Protein AF-A0A0G0CQJ3-F1 (afdb_monomer_lite)

Structure (mmCIF, N/CA/C/O backbone):
data_AF-A0A0G0CQJ3-F1
#
_entry.id   AF-A0A0G0CQJ3-F1
#
loop_
_atom_site.group_PDB
_atom_site.id
_atom_site.type_symbol
_atom_site.label_atom_id
_atom_site.label_alt_id
_atom_site.label_comp_id
_atom_site.label_asym_id
_atom_site.label_entity_id
_atom_site.label_seq_id
_atom_site.pdbx_PDB_ins_code
_atom_site.Cartn_x
_atom_site.Cartn_y
_atom_site.Cartn_z
_atom_site.occupancy
_atom_site.B_iso_or_equiv
_atom_site.auth_seq_id
_atom_site.auth_comp_id
_atom_site.auth_asym_id
_atom_site.auth_atom_id
_atom_site.pdbx_PDB_model_num
ATOM 1 N N . MET A 1 1 ? -18.054 -11.691 -37.475 1.00 29.98 1 MET A N 1
ATOM 2 C CA . MET A 1 1 ? -18.069 -12.524 -36.242 1.00 29.98 1 MET A CA 1
ATOM 3 C C . MET A 1 1 ? -16.687 -12.844 -35.635 1.00 29.98 1 MET A C 1
ATOM 5 O O . MET A 1 1 ? -16.640 -13.564 -34.647 1.00 29.98 1 MET A O 1
ATOM 9 N N . LYS A 1 2 ? -15.567 -12.303 -36.152 1.00 27.36 2 LYS A N 1
ATOM 10 C CA . LYS A 1 2 ? -14.209 -12.535 -35.609 1.00 27.36 2 LYS A CA 1
ATOM 11 C C . LYS A 1 2 ? -13.765 -11.506 -34.547 1.00 27.36 2 LYS A C 1
ATOM 13 O O . LYS A 1 2 ? -12.943 -11.831 -33.705 1.00 27.36 2 LYS A O 1
ATOM 18 N N . PHE A 1 3 ? -14.376 -10.318 -34.523 1.00 28.08 3 PHE A N 1
ATOM 19 C CA . PHE A 1 3 ? -13.985 -9.192 -33.657 1.00 28.08 3 PHE A CA 1
ATOM 20 C C . PHE A 1 3 ? -14.273 -9.418 -32.161 1.00 28.08 3 PHE A C 1
ATOM 22 O O . PHE A 1 3 ? -13.433 -9.143 -31.313 1.00 28.08 3 PHE A O 1
ATOM 29 N N . LYS A 1 4 ? -15.408 -10.058 -31.836 1.00 25.80 4 LYS A N 1
ATOM 30 C CA . LYS A 1 4 ? -15.750 -10.464 -30.460 1.00 25.80 4 LYS A CA 1
ATOM 31 C C . LYS A 1 4 ? -14.758 -11.459 -29.847 1.00 25.80 4 LYS A C 1
ATOM 33 O O . LYS A 1 4 ? -14.780 -11.632 -28.642 1.00 25.80 4 LYS A O 1
ATOM 38 N N . ARG A 1 5 ? -13.917 -12.136 -30.641 1.00 23.78 5 ARG A N 1
ATOM 39 C CA . ARG A 1 5 ? -12.940 -13.103 -30.116 1.00 23.78 5 ARG A CA 1
ATOM 40 C C . ARG A 1 5 ? -11.650 -12.436 -29.641 1.00 23.78 5 ARG A C 1
ATOM 42 O O . ARG A 1 5 ? -11.069 -12.944 -28.697 1.00 23.78 5 ARG A O 1
ATOM 49 N N . ILE A 1 6 ? -11.221 -11.317 -30.230 1.00 29.05 6 ILE A N 1
ATOM 50 C CA . ILE A 1 6 ? -9.906 -10.711 -29.943 1.00 29.05 6 ILE A CA 1
ATOM 51 C C . ILE A 1 6 ? -9.920 -9.972 -28.599 1.00 29.05 6 ILE A C 1
ATOM 53 O O . ILE A 1 6 ? -9.099 -10.285 -27.747 1.00 29.05 6 ILE A O 1
ATOM 57 N N . LEU A 1 7 ? -10.907 -9.104 -28.349 1.00 31.31 7 LEU A N 1
ATOM 58 C CA . LEU A 1 7 ? -11.062 -8.392 -27.068 1.00 31.31 7 LEU A CA 1
ATOM 59 C C . LEU A 1 7 ? -11.297 -9.356 -25.890 1.00 31.31 7 LEU A C 1
ATOM 61 O O . LEU A 1 7 ? -10.673 -9.243 -24.838 1.00 31.31 7 LEU A O 1
ATOM 65 N N . LEU A 1 8 ? -12.132 -10.377 -26.117 1.00 27.53 8 LEU A N 1
ATOM 66 C CA . LEU A 1 8 ? -12.360 -11.465 -25.165 1.00 27.53 8 LEU A CA 1
ATOM 67 C C . LEU A 1 8 ? -11.062 -12.234 -24.873 1.00 27.53 8 LEU A C 1
ATOM 69 O O . LEU A 1 8 ? -10.896 -12.736 -23.774 1.00 27.53 8 LEU A O 1
ATOM 73 N N . THR A 1 9 ? -10.126 -12.293 -25.827 1.00 27.97 9 THR A N 1
ATOM 74 C CA . THR A 1 9 ? -8.818 -12.946 -25.669 1.00 27.97 9 THR A CA 1
ATOM 75 C C . THR A 1 9 ? -7.818 -12.071 -24.903 1.00 27.97 9 THR A C 1
ATOM 77 O O . THR A 1 9 ? -7.081 -12.626 -24.100 1.00 27.97 9 THR A O 1
ATOM 80 N N . ILE A 1 10 ? -7.826 -10.733 -25.046 1.00 38.41 10 ILE A N 1
ATOM 81 C CA . ILE A 1 10 ? -7.039 -9.810 -24.183 1.00 38.41 10 ILE A CA 1
ATOM 82 C C . ILE A 1 10 ? -7.411 -10.029 -22.724 1.00 38.41 10 ILE A C 1
ATOM 84 O O . ILE A 1 10 ? -6.557 -10.242 -21.870 1.00 38.41 10 ILE A O 1
ATOM 88 N N . LEU A 1 11 ? -8.716 -10.026 -22.474 1.00 38.78 11 LEU A N 1
ATOM 89 C CA . LEU A 1 11 ? -9.286 -10.202 -21.153 1.00 38.78 11 LEU A CA 1
ATOM 90 C C . LEU A 1 11 ? -9.036 -11.616 -20.633 1.00 38.78 11 LEU A C 1
ATOM 92 O O . LEU A 1 11 ? -8.561 -11.760 -19.519 1.00 38.78 11 LEU A O 1
ATOM 96 N N . LEU A 1 12 ? -9.249 -12.664 -21.437 1.00 32.44 12 LEU A N 1
ATOM 97 C CA . 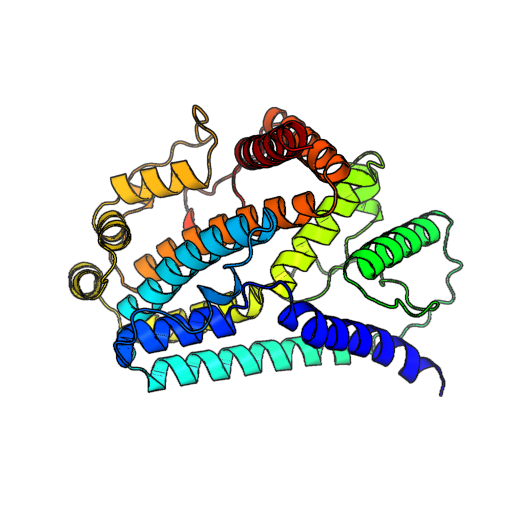LEU A 1 12 ? -8.961 -14.048 -21.036 1.00 32.44 12 LEU A CA 1
ATOM 98 C C . LEU A 1 12 ? -7.468 -14.304 -20.782 1.00 32.44 12 LEU A C 1
ATOM 100 O O . LEU A 1 12 ? -7.154 -15.120 -19.924 1.00 32.44 12 LEU A O 1
ATOM 104 N N . VAL A 1 13 ? -6.553 -13.614 -21.471 1.00 37.19 13 VAL A N 1
ATOM 105 C CA . VAL A 1 13 ? -5.104 -13.674 -21.202 1.00 37.19 13 VAL A CA 1
ATOM 106 C C . VAL A 1 13 ? -4.749 -12.894 -19.932 1.00 37.19 13 VAL A C 1
ATOM 108 O O . VAL A 1 13 ? -3.923 -13.373 -19.163 1.00 37.19 13 VAL A O 1
ATOM 111 N N . PHE A 1 14 ? -5.421 -11.773 -19.646 1.00 45.84 14 PHE A N 1
ATOM 112 C CA . PHE A 1 14 ? -5.293 -11.030 -18.383 1.00 45.84 14 PHE A CA 1
ATOM 113 C C . PHE A 1 14 ? -5.898 -11.797 -17.186 1.00 45.84 14 PHE A C 1
ATOM 115 O O . PHE A 1 14 ? -5.339 -11.800 -16.098 1.00 45.84 14 PHE A O 1
ATOM 122 N N . PHE A 1 15 ? -6.975 -12.561 -17.383 1.00 41.19 15 PHE A N 1
ATOM 123 C CA . PHE A 1 15 ? -7.532 -13.468 -16.370 1.00 41.19 15 PHE A CA 1
ATOM 124 C C . PHE A 1 15 ? -6.716 -14.758 -16.207 1.00 41.19 15 PHE A C 1
ATOM 126 O O . PHE A 1 15 ? -6.554 -15.257 -15.094 1.00 41.19 15 PHE A O 1
ATOM 133 N N . ALA A 1 16 ? -6.161 -15.305 -17.293 1.00 35.75 16 ALA A N 1
ATOM 134 C CA . ALA A 1 16 ? -5.219 -16.422 -17.226 1.00 35.75 16 ALA A CA 1
ATOM 135 C C . ALA A 1 16 ? -3.873 -16.004 -16.596 1.00 35.75 16 ALA A C 1
ATOM 137 O O . ALA A 1 16 ? -3.223 -16.838 -15.965 1.00 35.75 16 ALA A O 1
ATOM 138 N N . PHE A 1 17 ? -3.491 -14.723 -16.718 1.00 44.59 17 PHE A N 1
ATOM 139 C CA . PHE A 1 17 ? -2.379 -14.075 -16.010 1.00 44.59 17 PHE A CA 1
ATOM 140 C C . PHE A 1 17 ? -2.603 -14.070 -14.497 1.00 44.59 17 PHE A C 1
ATOM 142 O O . PHE A 1 17 ? -1.735 -14.567 -13.784 1.00 44.59 17 PHE A O 1
ATOM 149 N N . ILE A 1 18 ? -3.778 -13.639 -14.019 1.00 44.12 18 ILE A N 1
ATOM 150 C CA . ILE A 1 18 ? -4.155 -13.732 -12.596 1.00 44.12 18 ILE A CA 1
ATOM 151 C C . ILE A 1 18 ? -4.004 -15.177 -12.106 1.00 44.12 18 ILE A C 1
ATOM 153 O O . ILE A 1 18 ? -3.218 -15.461 -11.211 1.00 44.12 18 ILE A O 1
ATOM 157 N N . LEU A 1 19 ? -4.670 -16.128 -12.764 1.00 38.19 19 LEU A N 1
ATOM 158 C CA . LEU A 1 19 ? -4.781 -17.499 -12.257 1.00 38.19 19 LEU A CA 1
ATOM 159 C C . LEU A 1 19 ? -3.459 -18.294 -12.272 1.00 38.19 19 LEU A C 1
ATOM 161 O O . LEU A 1 19 ? -3.338 -19.289 -11.548 1.00 38.19 19 LEU A O 1
ATOM 165 N N . LYS A 1 20 ? -2.467 -17.894 -13.086 1.00 37.47 20 LYS A N 1
ATOM 166 C CA . LYS A 1 20 ? -1.151 -18.557 -13.164 1.00 37.47 20 LYS A CA 1
ATOM 167 C C . LYS A 1 20 ? -0.048 -17.805 -12.400 1.00 37.47 20 LYS A C 1
ATOM 169 O O . LYS A 1 20 ? 0.763 -18.467 -11.760 1.00 37.47 20 LYS A O 1
ATOM 174 N N . ALA A 1 21 ? -0.038 -16.468 -12.393 1.00 43.25 21 ALA A N 1
ATOM 175 C CA . ALA A 1 21 ? 0.950 -15.667 -11.658 1.00 43.25 21 ALA A CA 1
ATOM 176 C C . ALA A 1 21 ? 0.652 -15.578 -10.144 1.00 43.25 21 ALA A C 1
ATOM 178 O O . ALA A 1 21 ? 1.586 -15.614 -9.337 1.00 43.25 21 ALA A O 1
ATOM 179 N N . GLU A 1 22 ? -0.629 -15.592 -9.737 1.00 48.12 22 GLU A N 1
ATOM 180 C CA . GLU A 1 22 ? -1.039 -15.713 -8.323 1.00 48.12 22 GLU A CA 1
ATOM 181 C C . GLU A 1 22 ? -0.473 -16.975 -7.662 1.00 48.12 22 GLU A C 1
ATOM 183 O O . GLU A 1 22 ? -0.165 -16.977 -6.467 1.00 48.12 22 GLU A O 1
ATOM 188 N N . ARG A 1 23 ? -0.319 -18.061 -8.433 1.00 48.34 23 ARG A N 1
ATOM 189 C CA . ARG A 1 23 ? 0.109 -19.369 -7.922 1.00 48.34 23 ARG A CA 1
ATOM 190 C C . ARG A 1 23 ? 1.588 -19.446 -7.569 1.00 48.34 23 ARG A C 1
ATOM 192 O O . ARG A 1 23 ? 1.935 -20.238 -6.696 1.00 48.34 23 ARG A O 1
ATOM 199 N N . GLU A 1 24 ? 2.450 -18.608 -8.142 1.00 51.25 24 GLU A N 1
ATOM 200 C CA . GLU A 1 24 ? 3.903 -18.763 -7.969 1.00 51.25 24 GLU A CA 1
ATOM 201 C C . GLU A 1 24 ? 4.595 -17.590 -7.248 1.00 51.25 24 GLU A C 1
ATOM 203 O O . GLU A 1 24 ? 5.575 -17.859 -6.556 1.00 51.25 24 GLU A O 1
ATOM 208 N N . TYR A 1 25 ? 4.077 -16.345 -7.282 1.00 54.31 25 TYR A N 1
ATOM 209 C CA . TYR A 1 25 ? 4.886 -15.179 -6.850 1.00 54.31 25 TYR A CA 1
ATOM 210 C C . TYR A 1 25 ? 4.197 -14.074 -6.023 1.00 54.31 25 TYR A C 1
ATOM 212 O O . TYR A 1 25 ? 4.891 -13.229 -5.475 1.00 54.31 25 TYR A O 1
ATOM 220 N N . ALA A 1 26 ? 2.869 -14.027 -5.892 1.00 65.25 26 ALA A N 1
ATOM 221 C CA . ALA A 1 26 ? 2.222 -12.850 -5.296 1.00 65.25 26 ALA A CA 1
ATOM 222 C C . ALA A 1 26 ? 1.984 -12.944 -3.772 1.00 65.25 26 ALA A C 1
ATOM 224 O O . ALA A 1 26 ? 1.451 -13.935 -3.261 1.00 65.25 26 ALA A O 1
ATOM 225 N N . ILE A 1 27 ? 2.275 -11.848 -3.058 1.00 69.50 27 ILE A N 1
ATOM 226 C CA . ILE A 1 27 ? 1.590 -11.455 -1.817 1.00 69.50 27 ILE A CA 1
ATOM 227 C C . ILE A 1 27 ? 0.134 -11.150 -2.187 1.00 69.50 27 ILE A C 1
ATOM 229 O O . ILE A 1 27 ? -0.197 -10.025 -2.538 1.00 69.50 27 ILE A O 1
ATOM 233 N N . ASP A 1 28 ? -0.716 -12.167 -2.208 1.00 78.62 28 ASP A N 1
ATOM 234 C CA . ASP A 1 28 ? -2.140 -11.997 -2.495 1.00 78.62 28 ASP A CA 1
ATOM 235 C C . ASP A 1 28 ? -2.836 -11.361 -1.278 1.00 78.62 28 ASP A C 1
ATOM 237 O O . ASP A 1 28 ? -2.784 -11.909 -0.172 1.00 78.62 28 ASP A O 1
ATOM 241 N N . PHE A 1 29 ? -3.505 -10.218 -1.454 1.00 83.00 29 PHE A N 1
ATOM 242 C CA . PHE A 1 29 ? -4.269 -9.601 -0.370 1.00 83.00 29 PHE A CA 1
ATOM 243 C C . PHE A 1 29 ? -5.306 -10.554 0.249 1.00 83.00 29 PHE A C 1
ATOM 245 O O . PHE A 1 29 ? -5.491 -10.534 1.463 1.00 83.00 29 PHE A O 1
ATOM 252 N N . ALA A 1 30 ? -5.937 -11.438 -0.530 1.00 85.00 30 ALA A N 1
ATOM 253 C CA . ALA A 1 30 ? -6.876 -12.422 0.011 1.00 85.00 30 ALA A CA 1
ATOM 254 C C . ALA A 1 30 ? -6.199 -13.356 1.024 1.00 85.00 30 ALA A C 1
ATOM 256 O O . ALA A 1 30 ? -6.765 -13.681 2.066 1.00 85.00 30 ALA A O 1
ATOM 257 N N . MET A 1 31 ? -4.959 -13.747 0.740 1.00 84.06 31 MET A N 1
ATOM 258 C CA . MET A 1 31 ? -4.130 -14.534 1.645 1.00 84.06 31 MET A CA 1
ATOM 259 C C . MET A 1 31 ? -3.761 -13.736 2.901 1.00 84.06 31 MET A C 1
ATOM 261 O O . MET A 1 31 ? -3.926 -14.248 4.006 1.00 84.06 31 MET A O 1
ATOM 265 N N . VAL A 1 32 ? -3.329 -12.478 2.751 1.00 87.88 32 VAL A N 1
ATOM 266 C CA . VAL A 1 32 ? -3.036 -11.585 3.890 1.00 87.88 32 VAL A CA 1
ATOM 267 C C . VAL A 1 32 ? -4.264 -11.430 4.793 1.00 87.88 32 VAL A C 1
ATOM 269 O O . VAL A 1 32 ? -4.154 -11.548 6.013 1.00 87.88 32 VAL A O 1
ATOM 272 N N . PHE A 1 33 ? -5.436 -11.216 4.194 1.00 89.81 33 PHE A N 1
ATOM 273 C CA . PHE A 1 33 ? -6.714 -11.098 4.886 1.00 89.81 33 PHE A CA 1
ATOM 274 C C . PHE A 1 33 ? -7.048 -12.370 5.678 1.00 89.81 33 PHE A C 1
ATOM 276 O O . PHE A 1 33 ? -7.312 -12.298 6.879 1.00 89.81 33 PHE A O 1
ATOM 283 N N . HIS A 1 34 ? -7.008 -13.543 5.038 1.00 88.12 34 HIS A N 1
ATOM 284 C CA . HIS A 1 34 ? -7.361 -14.806 5.692 1.00 88.12 34 HIS A CA 1
ATOM 285 C C . HIS A 1 34 ? -6.384 -15.186 6.812 1.00 88.12 34 HIS A C 1
ATOM 287 O O . HIS A 1 34 ? -6.823 -15.664 7.863 1.00 88.12 34 HIS A O 1
ATOM 293 N N . ASP A 1 35 ? -5.088 -14.924 6.632 1.00 87.38 35 ASP A N 1
ATOM 294 C CA . ASP A 1 35 ? -4.087 -15.136 7.678 1.00 87.38 35 ASP A CA 1
ATOM 295 C C . ASP A 1 35 ? -4.328 -14.190 8.872 1.00 87.38 35 ASP A C 1
ATOM 297 O O . ASP A 1 35 ? -4.305 -14.629 10.022 1.00 87.38 35 ASP A O 1
ATOM 301 N N . ALA A 1 36 ? -4.642 -12.910 8.623 1.00 89.88 36 ALA A N 1
ATOM 302 C CA . ALA A 1 36 ? -4.966 -11.950 9.682 1.00 89.88 36 ALA A CA 1
ATOM 303 C C . ALA A 1 36 ? -6.231 -12.344 10.468 1.00 89.88 36 ALA A C 1
ATOM 305 O O . ALA A 1 36 ? -6.223 -12.303 11.700 1.00 89.88 36 ALA A O 1
ATOM 306 N N . ILE A 1 37 ? -7.296 -12.783 9.783 1.00 89.75 37 ILE A N 1
ATOM 307 C CA . ILE A 1 37 ? -8.516 -13.306 10.420 1.00 89.75 37 ILE A CA 1
ATOM 308 C C . ILE A 1 37 ? -8.198 -14.517 11.304 1.00 89.75 37 ILE A C 1
ATOM 310 O O . ILE A 1 37 ? -8.650 -14.577 12.450 1.00 89.75 37 ILE A O 1
ATOM 314 N N . SER A 1 38 ? -7.405 -15.459 10.792 1.00 87.00 38 SER A N 1
ATOM 315 C CA . SER A 1 38 ? -7.034 -16.678 11.522 1.00 87.00 38 SER A CA 1
ATOM 316 C C . SER A 1 38 ? -6.244 -16.352 12.793 1.00 87.00 38 SER A C 1
ATOM 318 O O . SER A 1 38 ? -6.495 -16.925 13.852 1.00 87.00 38 SER A O 1
ATOM 320 N N . GLU A 1 39 ? -5.333 -15.380 12.732 1.00 88.56 39 GLU A N 1
ATOM 321 C CA . GLU A 1 39 ? -4.582 -14.936 13.907 1.00 88.56 39 GLU A CA 1
ATOM 322 C C . GLU A 1 39 ? -5.446 -14.203 14.943 1.00 88.56 39 GLU A C 1
ATOM 324 O O . GLU A 1 39 ? -5.251 -14.402 16.141 1.00 88.56 39 GLU A O 1
ATOM 329 N N . ILE A 1 40 ? -6.364 -13.325 14.513 1.00 89.50 40 ILE A N 1
ATOM 330 C CA . ILE A 1 40 ? -7.202 -12.536 15.433 1.00 89.50 40 ILE A CA 1
ATOM 331 C C . ILE A 1 40 ? -8.237 -13.425 16.131 1.00 89.50 40 ILE A C 1
ATOM 333 O O . ILE A 1 40 ? -8.425 -13.303 17.340 1.00 89.50 40 ILE A O 1
ATOM 337 N N . PHE A 1 41 ? -8.936 -14.273 15.371 1.00 89.44 41 PHE A N 1
ATOM 338 C CA . PHE A 1 41 ? -10.145 -14.953 15.845 1.00 89.44 41 PHE A CA 1
ATOM 339 C C . PHE A 1 41 ? -9.940 -16.435 16.145 1.00 89.44 41 PHE A C 1
ATOM 341 O O . PHE A 1 41 ? -10.600 -16.960 17.039 1.00 89.44 41 PHE A O 1
ATOM 348 N N . ASP A 1 42 ? -9.029 -17.097 15.430 1.00 84.81 42 ASP A N 1
ATOM 349 C CA . ASP A 1 42 ? -8.821 -18.543 15.557 1.00 84.81 42 ASP A CA 1
ATOM 350 C C . ASP A 1 42 ? -7.556 -18.876 16.376 1.00 84.81 42 ASP A C 1
ATOM 352 O O . ASP A 1 42 ? -7.310 -20.037 16.698 1.00 84.81 42 ASP A O 1
ATOM 356 N N . GLY A 1 43 ? -6.758 -17.865 16.748 1.00 75.38 43 GLY A N 1
ATOM 357 C CA . GLY A 1 43 ? -5.554 -18.019 17.572 1.00 75.38 43 GLY A CA 1
ATOM 358 C C . GLY A 1 43 ? -4.423 -18.798 16.892 1.00 75.38 43 GLY A C 1
ATOM 359 O O . GLY A 1 43 ? -3.500 -19.254 17.566 1.00 75.38 43 GLY A O 1
ATOM 360 N N . VAL A 1 44 ? -4.481 -18.965 15.567 1.00 76.38 44 VAL A N 1
ATOM 361 C CA . VAL A 1 44 ? -3.466 -19.684 14.788 1.00 76.38 44 VAL A CA 1
ATOM 362 C C . VAL A 1 44 ? -2.326 -18.719 14.484 1.00 76.38 44 VAL A C 1
ATOM 364 O O . VAL A 1 44 ? -2.420 -17.910 13.567 1.00 76.38 44 VAL A O 1
ATOM 367 N N . SER A 1 45 ? -1.263 -18.767 15.290 1.00 60.12 45 SER A N 1
ATOM 368 C CA . SER A 1 45 ? -0.186 -17.771 15.246 1.00 60.12 45 SER A CA 1
ATOM 369 C C . SER A 1 45 ? 0.759 -17.909 14.051 1.00 60.12 45 SER A C 1
ATOM 371 O O . SER A 1 45 ? 1.387 -16.926 13.675 1.00 60.12 45 SER A O 1
ATOM 373 N N . GLU A 1 46 ? 0.887 -19.093 13.442 1.00 51.81 46 GLU A N 1
ATOM 374 C CA . GLU A 1 46 ? 1.851 -19.330 12.362 1.00 51.81 46 GLU A CA 1
ATOM 375 C C . GLU A 1 46 ? 1.393 -20.463 11.425 1.00 51.81 46 GLU A C 1
ATOM 377 O O . GLU A 1 46 ? 0.996 -21.530 11.889 1.00 51.81 46 GLU A O 1
ATOM 382 N N . GLY A 1 47 ? 1.537 -20.283 10.103 1.00 49.28 47 GLY A N 1
ATOM 383 C CA . GLY A 1 47 ? 1.997 -21.410 9.275 1.00 49.28 47 GLY A CA 1
ATOM 384 C C . GLY A 1 47 ? 1.323 -21.718 7.938 1.00 49.28 47 GLY A C 1
ATOM 385 O O . GLY A 1 47 ? 1.813 -22.616 7.262 1.00 49.28 47 GLY A O 1
ATOM 386 N N . GLY A 1 48 ? 0.278 -21.011 7.504 1.00 53.25 48 GLY A N 1
ATOM 387 C CA . GLY A 1 48 ? -0.288 -21.266 6.171 1.00 53.25 48 GLY A CA 1
ATOM 388 C C . GLY A 1 48 ? 0.650 -20.816 5.046 1.00 53.25 48 GLY A C 1
ATOM 389 O O . GLY A 1 48 ? 1.164 -21.629 4.283 1.00 53.25 48 GLY A O 1
ATOM 390 N N . ASN A 1 49 ? 0.897 -19.503 4.973 1.00 54.56 49 ASN A N 1
ATOM 391 C CA . ASN A 1 49 ? 1.520 -18.896 3.794 1.00 54.56 49 ASN A CA 1
ATOM 392 C C . ASN A 1 49 ? 2.874 -18.213 4.030 1.00 54.56 49 ASN A C 1
ATOM 394 O O . ASN A 1 49 ? 3.630 -18.033 3.082 1.00 54.56 49 ASN A O 1
ATOM 398 N N . ALA A 1 50 ? 3.262 -17.893 5.270 1.00 57.69 50 ALA A N 1
ATOM 399 C CA . ALA A 1 50 ? 4.610 -17.369 5.548 1.00 57.69 50 ALA A CA 1
ATOM 400 C C . ALA A 1 50 ? 5.725 -18.382 5.188 1.00 57.69 50 ALA A C 1
ATOM 402 O O . ALA A 1 50 ? 6.855 -18.001 4.879 1.00 57.69 50 ALA A O 1
ATOM 403 N N . THR A 1 51 ? 5.391 -19.675 5.199 1.00 57.38 51 THR A N 1
ATOM 404 C CA . THR A 1 51 ? 6.224 -20.798 4.744 1.00 57.38 51 THR A CA 1
ATOM 405 C C . THR A 1 51 ? 6.327 -20.881 3.217 1.00 57.38 51 THR A C 1
ATOM 407 O O . THR A 1 51 ? 7.312 -21.421 2.720 1.00 57.38 51 THR A O 1
ATOM 410 N N . ARG A 1 52 ? 5.395 -20.293 2.451 1.00 64.00 52 ARG A N 1
ATOM 411 C CA . ARG A 1 52 ? 5.478 -20.186 0.980 1.00 64.00 52 ARG A CA 1
ATOM 412 C C . ARG A 1 52 ? 6.697 -19.374 0.533 1.00 64.00 52 ARG A C 1
ATOM 414 O O . ARG A 1 52 ? 7.283 -19.667 -0.501 1.00 64.00 52 ARG A O 1
ATOM 421 N N . PHE A 1 53 ? 7.123 -18.416 1.356 1.00 62.97 53 PHE A N 1
ATOM 422 C CA . PHE A 1 53 ? 8.310 -17.584 1.137 1.00 62.97 53 PHE A CA 1
ATOM 423 C C . PHE A 1 53 ? 9.583 -18.150 1.800 1.00 62.97 53 PHE A C 1
ATOM 425 O O . PHE A 1 53 ? 10.539 -17.416 2.042 1.00 62.97 53 PHE A O 1
ATOM 432 N N . SER A 1 54 ? 9.594 -19.436 2.178 1.00 54.41 54 SER A N 1
ATOM 433 C CA . SER A 1 54 ? 10.731 -20.070 2.873 1.00 54.41 54 SER A CA 1
ATOM 434 C C . SER A 1 54 ? 11.855 -20.544 1.946 1.00 54.41 54 SER A C 1
ATOM 436 O O . SER A 1 54 ? 12.921 -20.925 2.431 1.00 54.41 54 SER A O 1
ATOM 438 N N . THR A 1 55 ? 11.650 -20.512 0.626 1.00 54.53 55 THR A N 1
ATOM 439 C CA . THR A 1 55 ? 12.697 -20.822 -0.352 1.00 54.53 55 THR A CA 1
ATOM 440 C C . THR A 1 55 ? 13.623 -19.611 -0.539 1.00 54.53 55 THR A C 1
ATOM 442 O O . THR A 1 55 ? 13.190 -18.463 -0.555 1.00 54.53 55 THR A O 1
ATOM 445 N N . ILE A 1 56 ? 14.935 -19.854 -0.606 1.00 53.00 56 ILE A N 1
ATOM 446 C CA . ILE A 1 56 ? 15.988 -18.823 -0.547 1.00 53.00 56 ILE A CA 1
ATOM 447 C C . ILE A 1 56 ? 16.209 -18.207 -1.940 1.00 53.00 56 ILE A C 1
ATOM 449 O O . ILE A 1 56 ? 17.278 -18.341 -2.529 1.00 53.00 56 ILE A O 1
ATOM 453 N N . ILE A 1 57 ? 15.194 -17.558 -2.511 1.00 65.31 57 ILE A N 1
ATOM 454 C CA . ILE A 1 57 ? 15.386 -16.664 -3.663 1.00 65.31 57 ILE A CA 1
ATOM 455 C C . ILE A 1 57 ? 15.332 -15.222 -3.130 1.00 65.31 57 ILE A C 1
ATOM 457 O O . ILE A 1 57 ? 14.389 -14.901 -2.405 1.00 65.31 57 ILE A O 1
ATOM 461 N N . PRO A 1 58 ? 16.289 -14.327 -3.463 1.00 68.69 58 PRO A N 1
ATOM 462 C CA . PRO A 1 58 ? 16.335 -12.958 -2.929 1.00 68.69 58 PRO A CA 1
ATOM 463 C C . PRO A 1 58 ? 15.009 -12.186 -3.017 1.00 68.69 58 PRO A C 1
ATOM 465 O O . PRO A 1 58 ? 14.640 -11.496 -2.071 1.00 68.69 58 PRO A O 1
ATOM 468 N N . ARG A 1 59 ? 14.245 -12.367 -4.104 1.00 76.19 59 ARG A N 1
ATOM 469 C CA . ARG A 1 59 ? 12.902 -11.784 -4.260 1.00 76.19 59 ARG A CA 1
ATOM 470 C C . ARG A 1 59 ? 11.912 -12.274 -3.194 1.00 76.19 59 ARG A C 1
ATOM 472 O O . ARG A 1 59 ? 11.217 -11.455 -2.609 1.00 76.19 59 ARG A O 1
ATOM 479 N N . GLN A 1 60 ? 11.885 -13.572 -2.888 1.00 75.06 60 GLN A N 1
ATOM 480 C CA . GLN A 1 60 ? 10.964 -14.141 -1.893 1.00 75.06 60 GLN A CA 1
ATOM 481 C C . GLN A 1 60 ? 11.276 -13.654 -0.473 1.00 75.06 60 GLN A C 1
ATOM 483 O O . GLN A 1 60 ? 10.364 -13.462 0.329 1.00 75.06 60 GLN A O 1
ATOM 488 N N . ALA A 1 61 ? 12.551 -13.401 -0.159 1.00 75.56 61 ALA A N 1
ATOM 489 C CA . ALA A 1 61 ? 12.936 -12.791 1.113 1.00 75.56 61 ALA A CA 1
ATOM 490 C C . ALA A 1 61 ? 12.391 -11.356 1.246 1.00 75.56 61 ALA A C 1
ATOM 492 O O . ALA A 1 61 ? 11.900 -10.977 2.311 1.00 75.56 61 ALA A O 1
ATOM 493 N N . VAL A 1 62 ? 12.428 -10.583 0.157 1.00 79.25 62 VAL A N 1
ATOM 494 C CA . VAL A 1 62 ? 11.844 -9.236 0.091 1.00 79.25 62 VAL A CA 1
ATOM 495 C C . VAL A 1 62 ? 10.320 -9.293 0.200 1.00 79.25 62 VAL A C 1
ATOM 497 O O . VAL A 1 62 ? 9.743 -8.595 1.033 1.00 79.25 62 VAL A O 1
ATOM 500 N N . GLU A 1 63 ? 9.668 -10.173 -0.560 1.00 81.62 63 GLU A N 1
ATOM 501 C CA . GLU A 1 63 ? 8.215 -10.382 -0.500 1.00 81.62 63 GLU A CA 1
ATOM 502 C C . GLU A 1 63 ? 7.762 -10.791 0.906 1.00 81.62 63 GLU A C 1
ATOM 504 O O . GLU A 1 63 ? 6.778 -10.262 1.419 1.00 81.62 63 GLU A O 1
ATOM 509 N N . LYS A 1 64 ? 8.519 -11.657 1.590 1.00 82.69 64 LYS A N 1
ATOM 510 C CA . LYS A 1 64 ? 8.240 -12.026 2.982 1.00 82.69 64 LYS A CA 1
ATOM 511 C C . LYS A 1 64 ? 8.247 -10.811 3.909 1.00 82.69 64 LYS A C 1
ATOM 513 O O . LYS A 1 64 ? 7.378 -10.711 4.772 1.00 82.69 64 LYS A O 1
ATOM 518 N N . SER A 1 65 ? 9.213 -9.904 3.750 1.00 84.00 65 SER A N 1
ATOM 519 C CA . SER A 1 65 ? 9.298 -8.693 4.573 1.00 84.00 65 SER A CA 1
ATOM 520 C C . SER A 1 65 ? 8.075 -7.796 4.378 1.00 84.00 65 SER A C 1
ATOM 522 O O . SER A 1 65 ? 7.491 -7.347 5.363 1.00 84.00 65 SER A O 1
ATOM 524 N N . PHE A 1 66 ? 7.657 -7.576 3.128 1.00 89.44 66 PHE A N 1
ATOM 525 C CA . PHE A 1 66 ? 6.462 -6.786 2.826 1.00 89.44 66 PHE A CA 1
ATOM 526 C C . PHE A 1 66 ? 5.181 -7.460 3.315 1.00 89.44 66 PHE A C 1
ATOM 528 O O . PHE A 1 66 ? 4.364 -6.811 3.956 1.00 89.44 66 PHE A O 1
ATOM 535 N N . TYR A 1 67 ? 5.039 -8.773 3.117 1.00 89.00 67 TYR A N 1
ATOM 536 C CA . TYR A 1 67 ? 3.880 -9.532 3.590 1.00 89.00 67 TYR A CA 1
ATOM 537 C C . TYR A 1 67 ? 3.687 -9.384 5.104 1.00 89.00 67 TYR A C 1
ATOM 539 O O . TYR A 1 67 ? 2.563 -9.189 5.569 1.00 89.00 67 TYR A O 1
ATOM 547 N N . LEU A 1 68 ? 4.773 -9.466 5.882 1.00 88.56 68 LEU A N 1
ATOM 548 C CA . LEU A 1 68 ? 4.701 -9.319 7.334 1.00 88.56 68 LEU A CA 1
ATOM 549 C C . LEU A 1 68 ? 4.218 -7.919 7.729 1.00 88.56 68 LEU A C 1
ATOM 551 O O . LEU A 1 68 ? 3.324 -7.815 8.565 1.00 88.56 68 LEU A O 1
ATOM 555 N N . GLU A 1 69 ? 4.757 -6.866 7.115 1.00 91.25 69 GLU A N 1
ATOM 556 C CA . GLU A 1 69 ? 4.368 -5.485 7.426 1.00 91.25 69 GLU A CA 1
ATOM 557 C C . GLU A 1 69 ? 2.929 -5.177 6.980 1.00 91.25 69 GLU A C 1
ATOM 559 O O . GLU A 1 69 ? 2.129 -4.659 7.759 1.00 91.25 69 GLU A O 1
ATOM 564 N N . GLU A 1 70 ? 2.544 -5.581 5.767 1.00 93.06 70 GLU A N 1
ATOM 565 C CA . GLU A 1 70 ? 1.178 -5.408 5.262 1.00 93.06 70 GLU A CA 1
ATOM 566 C C . GLU A 1 70 ? 0.158 -6.140 6.134 1.00 93.06 70 GLU A C 1
ATOM 568 O O . GLU A 1 70 ? -0.874 -5.570 6.495 1.00 93.06 70 GLU A O 1
ATOM 573 N N . LYS A 1 71 ? 0.462 -7.375 6.555 1.00 92.75 71 LYS A N 1
ATOM 574 C CA . LYS A 1 71 ? -0.395 -8.118 7.482 1.00 92.75 71 LYS A CA 1
ATOM 575 C C . LYS A 1 71 ? -0.541 -7.393 8.818 1.00 92.75 71 LYS A C 1
ATOM 577 O O . LYS A 1 71 ? -1.651 -7.350 9.343 1.00 92.75 71 LYS A O 1
ATOM 582 N N . ARG A 1 72 ? 0.530 -6.800 9.364 1.00 94.12 72 ARG A N 1
ATOM 583 C CA . ARG A 1 72 ? 0.464 -6.009 10.612 1.00 94.12 72 ARG A CA 1
ATOM 584 C C . ARG A 1 72 ? -0.504 -4.833 10.477 1.00 94.12 72 ARG A C 1
ATOM 586 O O . ARG A 1 72 ? -1.334 -4.627 11.368 1.00 94.12 72 ARG A O 1
ATOM 593 N N . TYR A 1 73 ? -0.447 -4.102 9.362 1.00 96.81 73 TYR A N 1
ATOM 594 C CA . TYR A 1 73 ? -1.367 -2.995 9.090 1.00 96.81 73 TYR A CA 1
ATOM 595 C C . TYR A 1 73 ? -2.812 -3.469 8.913 1.00 96.81 73 TYR A C 1
ATOM 597 O O . TYR A 1 73 ? -3.705 -2.964 9.594 1.00 96.81 73 TYR A O 1
ATOM 605 N N . ILE A 1 74 ? -3.047 -4.487 8.080 1.00 96.31 74 ILE A N 1
ATOM 606 C CA . ILE A 1 74 ? -4.386 -5.042 7.839 1.00 96.31 74 ILE A CA 1
ATOM 607 C C . ILE A 1 74 ? -5.010 -5.589 9.124 1.00 96.31 74 ILE A C 1
ATOM 609 O O . ILE A 1 74 ? -6.149 -5.256 9.449 1.00 96.31 74 ILE A O 1
ATOM 613 N N . LYS A 1 75 ? -4.246 -6.353 9.910 1.00 95.69 75 LYS A N 1
ATOM 614 C CA . LYS A 1 75 ? -4.664 -6.855 11.224 1.00 95.69 75 LYS A CA 1
ATOM 615 C C . LYS A 1 75 ? -5.080 -5.716 12.155 1.00 95.69 75 LYS A C 1
ATOM 617 O O . LYS A 1 75 ? -6.090 -5.821 12.848 1.00 95.69 75 LYS A O 1
ATOM 622 N N . SER A 1 76 ? -4.331 -4.617 12.148 1.00 97.06 76 SER A N 1
ATOM 623 C CA . SER A 1 76 ? -4.629 -3.453 12.982 1.00 97.06 76 SER A CA 1
ATOM 624 C C . SER A 1 76 ? -5.891 -2.718 12.525 1.00 97.06 76 SER A C 1
ATOM 626 O O . SER A 1 76 ? -6.703 -2.346 13.366 1.00 97.06 76 SER A O 1
ATOM 628 N N . ILE A 1 77 ? -6.125 -2.580 11.215 1.00 96.75 77 ILE A N 1
ATOM 629 C CA . ILE A 1 77 ? -7.387 -2.035 10.679 1.00 96.75 77 ILE A CA 1
ATOM 630 C C . ILE A 1 77 ? -8.578 -2.892 11.132 1.00 96.75 77 ILE A C 1
ATOM 632 O O . ILE A 1 77 ? -9.557 -2.362 11.659 1.00 96.75 77 ILE A O 1
ATOM 636 N N . MET A 1 78 ? -8.472 -4.220 11.014 1.00 95.75 78 MET A N 1
ATOM 637 C CA . MET A 1 78 ? -9.511 -5.152 11.470 1.00 95.75 78 MET A CA 1
ATOM 638 C C . MET A 1 78 ? -9.787 -5.008 12.972 1.00 95.75 78 MET A C 1
ATOM 640 O O . MET A 1 78 ? -10.937 -4.879 13.383 1.00 95.75 78 MET A O 1
ATOM 644 N N . GLN A 1 79 ? -8.744 -4.969 13.804 1.00 95.31 79 GLN A N 1
ATOM 645 C CA . GLN A 1 79 ? -8.879 -4.793 15.254 1.00 95.31 79 GLN A CA 1
ATOM 646 C C . GLN A 1 79 ? -9.471 -3.423 15.634 1.00 95.31 79 GLN A C 1
ATOM 648 O O . GLN A 1 79 ? -10.281 -3.346 16.564 1.00 95.31 79 GLN A O 1
ATOM 653 N N . LEU A 1 80 ? -9.105 -2.349 14.918 1.00 94.56 80 LEU A N 1
ATOM 654 C CA . LEU A 1 80 ? -9.660 -1.008 15.135 1.00 94.56 80 LEU A CA 1
ATOM 655 C C . LEU A 1 80 ? -11.147 -0.949 14.804 1.00 94.56 80 LEU A C 1
ATOM 657 O O . LEU A 1 80 ? -11.905 -0.389 15.598 1.00 94.56 80 LEU A O 1
ATOM 661 N N . SER A 1 81 ? -11.563 -1.565 13.690 1.00 93.69 81 SER A N 1
ATOM 662 C CA . SER A 1 81 ? -12.969 -1.583 13.260 1.00 93.69 81 SER A CA 1
ATOM 663 C C . SER A 1 81 ? -13.908 -2.109 14.352 1.00 93.69 81 SER A C 1
ATOM 665 O O . SER A 1 81 ? -15.057 -1.686 14.463 1.00 93.69 81 SER A O 1
ATOM 667 N N . GLY A 1 82 ? -13.406 -3.007 15.211 1.00 91.56 82 GLY A N 1
ATOM 668 C CA . GLY A 1 82 ? -14.203 -3.675 16.236 1.00 91.56 82 GLY A CA 1
ATOM 669 C C . GLY A 1 82 ? -15.236 -4.642 15.662 1.00 91.56 82 GLY A C 1
ATOM 670 O O . GLY A 1 82 ? -16.118 -5.074 16.400 1.00 91.56 82 GLY A O 1
ATOM 671 N N . PHE A 1 83 ? -15.140 -4.959 14.371 1.00 94.00 83 PHE A N 1
ATOM 672 C CA . PHE A 1 83 ? -15.996 -5.931 13.714 1.00 94.00 83 PHE A CA 1
ATOM 673 C C . PHE A 1 83 ? -15.639 -7.339 14.167 1.00 94.00 83 PHE A C 1
ATOM 675 O O . PHE A 1 83 ? -14.477 -7.680 14.409 1.00 94.00 83 PHE A O 1
ATOM 682 N N . ASN A 1 84 ? -16.662 -8.170 14.288 1.00 94.44 84 ASN A N 1
ATOM 683 C CA . ASN A 1 84 ? -16.475 -9.592 14.487 1.00 94.44 84 ASN A CA 1
ATOM 684 C C . ASN A 1 84 ? -16.050 -10.274 13.170 1.00 94.44 84 ASN A C 1
ATOM 686 O O . ASN A 1 84 ? -16.064 -9.677 12.092 1.00 94.44 84 ASN A O 1
ATOM 690 N N . LYS A 1 85 ? -15.678 -11.556 13.254 1.00 94.81 85 LYS A N 1
ATOM 691 C CA . LYS A 1 85 ? -15.220 -12.347 12.102 1.00 94.81 85 LYS A CA 1
ATOM 692 C C . LYS A 1 85 ? -16.206 -12.330 10.926 1.00 94.81 85 LYS A C 1
ATOM 694 O O . LYS A 1 85 ? -15.770 -12.244 9.784 1.00 94.81 85 LYS A O 1
ATOM 699 N N . GLN A 1 86 ? -17.506 -12.427 11.198 1.00 96.25 86 GLN A N 1
ATOM 700 C CA . GLN A 1 86 ? -18.544 -12.494 10.171 1.00 96.25 86 GLN A CA 1
ATOM 701 C C . GLN A 1 86 ? -18.707 -11.151 9.452 1.00 96.25 86 GLN A C 1
ATOM 703 O O . GLN A 1 86 ? -18.696 -11.128 8.227 1.00 96.25 86 GLN A O 1
ATOM 708 N N . GLU A 1 87 ? -18.749 -10.046 10.200 1.00 95.62 87 GLU A N 1
ATOM 709 C CA . GLU A 1 87 ? -18.792 -8.686 9.638 1.00 95.62 87 GLU A CA 1
ATOM 710 C C . GLU A 1 87 ? -17.583 -8.428 8.715 1.00 95.62 87 GLU A C 1
ATOM 712 O O . GLU A 1 87 ? -17.734 -7.942 7.599 1.00 95.62 87 GLU A O 1
ATOM 717 N N . LEU A 1 88 ? -16.371 -8.828 9.124 1.00 95.56 88 LEU A N 1
ATOM 718 C CA . LEU A 1 88 ? -15.172 -8.673 8.287 1.00 95.56 88 LEU A CA 1
ATOM 719 C C . LEU A 1 88 ? -15.217 -9.531 7.013 1.00 95.56 88 LEU A C 1
ATOM 721 O O . LEU A 1 88 ? -14.750 -9.095 5.960 1.00 95.56 88 LEU A O 1
ATOM 725 N N . LEU A 1 89 ? -15.757 -10.751 7.098 1.00 94.06 89 LEU A N 1
ATOM 726 C CA . LEU A 1 89 ? -15.947 -11.622 5.934 1.00 94.06 89 LEU A CA 1
ATOM 727 C C . LEU A 1 89 ? -16.992 -11.056 4.967 1.00 94.06 89 LEU A C 1
ATOM 729 O O . LEU A 1 89 ? -16.832 -11.202 3.757 1.00 94.06 89 LEU A O 1
ATOM 733 N N . GLU A 1 90 ? -18.035 -10.408 5.481 1.00 95.88 90 GLU A N 1
ATOM 734 C CA . GLU A 1 90 ? -19.042 -9.713 4.680 1.00 95.88 90 GLU A CA 1
ATOM 735 C C . GLU A 1 90 ? -18.422 -8.540 3.920 1.00 95.88 90 GLU A C 1
ATOM 737 O O . GLU A 1 90 ? -18.497 -8.541 2.691 1.00 95.88 90 GLU A O 1
ATOM 742 N N . CYS A 1 91 ? -17.688 -7.645 4.597 1.00 95.19 91 CYS A N 1
ATOM 743 C CA . CYS A 1 91 ? -16.971 -6.550 3.931 1.00 95.19 91 CYS A CA 1
ATOM 744 C C . CYS A 1 91 ? -16.000 -7.067 2.855 1.00 95.19 91 CYS A C 1
ATOM 746 O O . CYS A 1 91 ? -15.868 -6.485 1.782 1.00 95.19 91 CYS A O 1
ATOM 748 N N . PHE A 1 92 ? -15.309 -8.181 3.113 1.00 92.88 92 PHE A N 1
ATOM 749 C CA . PHE A 1 92 ? -14.387 -8.772 2.141 1.00 92.88 92 PHE A CA 1
ATOM 750 C C . PHE A 1 92 ? -15.100 -9.383 0.927 1.00 92.88 92 PHE A C 1
ATOM 752 O O . PHE A 1 92 ? -14.612 -9.282 -0.199 1.00 92.88 92 PHE A O 1
ATOM 759 N N . ASN A 1 93 ? -16.256 -10.016 1.130 1.00 92.06 93 ASN A N 1
ATOM 760 C CA . ASN A 1 93 ? -17.061 -10.548 0.033 1.00 92.06 93 ASN A CA 1
ATOM 761 C C . ASN A 1 93 ? -17.677 -9.429 -0.811 1.00 92.06 93 ASN A C 1
ATOM 763 O O . ASN A 1 93 ? -17.733 -9.564 -2.032 1.00 92.06 93 ASN A O 1
ATOM 767 N N . GLU A 1 94 ? -18.092 -8.331 -0.186 1.00 92.94 94 GLU A N 1
ATOM 768 C CA . GLU A 1 94 ? -18.539 -7.123 -0.878 1.00 92.94 94 GLU A CA 1
ATOM 769 C C . GLU A 1 94 ? -17.400 -6.512 -1.706 1.00 92.94 94 GLU A C 1
ATOM 771 O O . GLU A 1 94 ? -17.558 -6.319 -2.908 1.00 92.94 94 GLU A O 1
ATOM 776 N N . ALA A 1 95 ? -16.200 -6.374 -1.133 1.00 88.69 95 ALA A N 1
ATOM 777 C CA . ALA A 1 95 ? -15.018 -5.904 -1.861 1.00 88.69 95 ALA A CA 1
ATOM 778 C C . ALA A 1 95 ? -14.690 -6.774 -3.090 1.00 88.69 95 ALA A C 1
ATOM 780 O O . ALA A 1 95 ? -14.343 -6.264 -4.156 1.00 88.69 95 ALA A O 1
ATOM 781 N N . LYS A 1 96 ? -14.841 -8.103 -2.980 1.00 83.06 96 LYS A N 1
ATOM 782 C CA . LYS A 1 96 ? -14.691 -9.027 -4.119 1.00 83.06 96 LYS A CA 1
ATOM 783 C C . LYS A 1 96 ? -15.748 -8.812 -5.196 1.00 83.06 96 LYS A C 1
ATOM 785 O O . LYS A 1 96 ? -15.449 -8.973 -6.381 1.00 83.06 96 LYS A O 1
ATOM 790 N N . GLN A 1 97 ? -16.983 -8.506 -4.804 1.00 80.75 97 GLN A N 1
ATOM 791 C CA . GLN A 1 97 ? -18.050 -8.187 -5.748 1.00 80.75 97 GLN A CA 1
ATOM 792 C C . GLN A 1 97 ? -17.777 -6.856 -6.441 1.00 80.75 97 GLN A C 1
ATOM 794 O O . GLN A 1 97 ? -17.951 -6.791 -7.654 1.00 80.75 97 GLN A O 1
ATOM 799 N N . GLU A 1 98 ? -17.284 -5.844 -5.724 1.00 78.56 98 GLU A N 1
ATOM 800 C CA . GLU A 1 98 ? -16.852 -4.584 -6.330 1.00 78.56 98 GLU A CA 1
ATOM 801 C C . GLU A 1 98 ? -15.727 -4.797 -7.334 1.00 78.56 98 GLU A C 1
ATOM 803 O O . GLU A 1 98 ? -15.825 -4.306 -8.453 1.00 78.56 98 GLU A O 1
ATOM 808 N N . GLU A 1 99 ? -14.693 -5.563 -6.979 1.00 72.44 99 GLU A N 1
ATOM 809 C CA . GLU A 1 99 ? -13.606 -5.922 -7.894 1.00 72.44 99 GLU A CA 1
ATOM 810 C C . GLU A 1 99 ? -14.133 -6.672 -9.119 1.00 72.44 99 GLU A C 1
ATOM 812 O O . GLU A 1 99 ? -13.800 -6.322 -10.248 1.00 72.44 99 GLU A O 1
ATOM 817 N N . SER A 1 100 ? -15.024 -7.645 -8.924 1.00 68.12 100 SER A N 1
ATOM 818 C CA . SER A 1 100 ? -15.615 -8.419 -10.021 1.00 68.12 100 SER A CA 1
ATOM 819 C C . SER A 1 100 ? -16.490 -7.561 -10.937 1.00 68.12 100 SER A C 1
ATOM 821 O O . SER A 1 100 ? -16.358 -7.639 -12.156 1.00 68.12 100 SER A O 1
ATOM 823 N N . ALA A 1 101 ? -17.367 -6.731 -10.369 1.00 67.06 101 ALA A N 1
ATOM 824 C CA . ALA A 1 101 ? -18.239 -5.820 -11.106 1.00 67.06 101 ALA A CA 1
ATOM 825 C C . ALA A 1 101 ? -17.424 -4.755 -11.834 1.00 67.06 101 ALA A C 1
ATOM 827 O O . ALA A 1 101 ? -17.734 -4.375 -12.959 1.00 67.06 101 ALA A O 1
ATOM 828 N N . PHE A 1 102 ? -16.356 -4.291 -11.199 1.00 63.47 102 PHE A N 1
ATOM 829 C CA . PHE A 1 102 ? -15.448 -3.338 -11.781 1.00 63.47 102 PHE A CA 1
ATOM 830 C C . PHE A 1 102 ? -14.710 -3.928 -12.994 1.00 63.47 102 PHE A C 1
ATOM 832 O O . PHE A 1 102 ? -14.763 -3.362 -14.088 1.00 63.47 102 PHE A O 1
ATOM 839 N N . ILE A 1 103 ? -14.110 -5.106 -12.825 1.00 58.66 103 ILE A N 1
ATOM 840 C CA . ILE A 1 103 ? -13.506 -5.878 -13.908 1.00 58.66 103 ILE A CA 1
ATOM 841 C C . ILE A 1 103 ? -14.527 -6.115 -15.032 1.00 58.66 103 ILE A C 1
ATOM 843 O O . ILE A 1 103 ? -14.218 -5.923 -16.207 1.00 58.66 103 ILE A O 1
ATOM 847 N N . GLU A 1 104 ? -15.757 -6.502 -14.690 1.00 58.03 104 GLU A N 1
ATOM 848 C CA . GLU A 1 104 ? -16.820 -6.746 -15.659 1.00 58.03 104 GLU A CA 1
ATOM 849 C C . GLU A 1 104 ? -17.223 -5.471 -16.416 1.00 58.03 104 GLU A C 1
ATOM 851 O O . GLU A 1 104 ? -17.356 -5.511 -17.640 1.00 58.03 104 GLU A O 1
ATOM 856 N N . ASN A 1 105 ? -17.367 -4.334 -15.739 1.00 55.75 105 ASN A N 1
ATOM 857 C CA . ASN A 1 105 ? -17.671 -3.053 -16.376 1.00 55.75 105 ASN A CA 1
ATOM 858 C C . ASN A 1 105 ? -16.584 -2.665 -17.371 1.00 55.75 105 ASN A C 1
ATOM 860 O O . ASN A 1 105 ? -16.902 -2.355 -18.514 1.00 5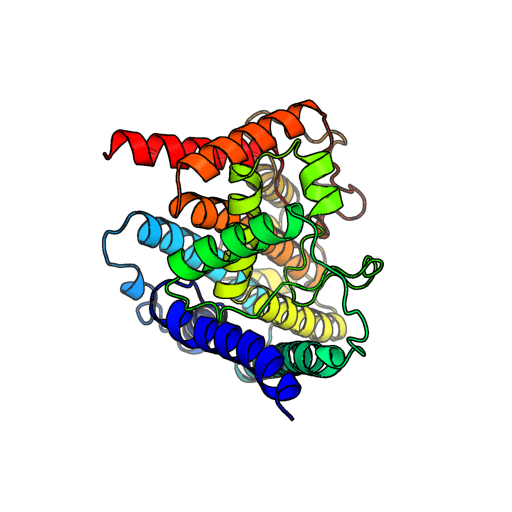5.75 105 ASN A O 1
ATOM 864 N N . VAL A 1 106 ? -15.313 -2.812 -17.001 1.00 49.31 106 VAL A N 1
ATOM 865 C CA . VAL A 1 106 ? -14.189 -2.620 -17.924 1.00 49.31 106 VAL A CA 1
ATOM 866 C C . VAL A 1 106 ? -14.281 -3.560 -19.129 1.00 49.31 106 VAL A C 1
ATOM 868 O O . VAL A 1 106 ? -14.072 -3.144 -20.270 1.00 49.31 106 VAL A O 1
ATOM 871 N N . THR A 1 107 ? -14.656 -4.825 -18.913 1.00 47.59 107 THR A N 1
ATOM 872 C CA . THR A 1 107 ? -14.823 -5.784 -20.018 1.00 47.59 107 THR A CA 1
ATOM 873 C C . THR A 1 107 ? -15.995 -5.446 -20.946 1.00 47.59 107 THR A C 1
ATOM 875 O O . THR A 1 107 ? -15.935 -5.748 -22.141 1.00 47.59 107 THR A O 1
ATOM 878 N N . ARG A 1 108 ? -17.062 -4.836 -20.410 1.00 44.41 108 ARG A N 1
ATOM 879 C CA . ARG A 1 108 ? -18.302 -4.502 -21.124 1.00 44.41 108 ARG A CA 1
ATOM 880 C C . ARG A 1 108 ? -18.220 -3.147 -21.822 1.00 44.41 108 ARG A C 1
ATOM 882 O O . ARG A 1 108 ? -18.579 -3.072 -22.989 1.00 44.41 108 ARG A O 1
ATOM 889 N N . GLU A 1 109 ? -17.712 -2.108 -21.163 1.00 41.97 109 GLU A N 1
ATOM 890 C CA . GLU A 1 109 ? -17.477 -0.774 -21.741 1.00 41.97 109 GLU A CA 1
ATOM 891 C C . GLU A 1 109 ? -16.388 -0.793 -22.827 1.00 41.97 109 GLU A C 1
ATOM 893 O O . GLU A 1 109 ? -16.389 0.042 -23.729 1.00 41.97 109 GLU A O 1
ATOM 898 N N . GLY A 1 110 ? -15.560 -1.845 -22.864 1.00 40.81 110 GLY A N 1
ATOM 899 C CA . GLY A 1 110 ? -14.757 -2.234 -24.028 1.00 40.81 110 GLY A CA 1
ATOM 900 C C . GLY A 1 110 ? -15.561 -2.538 -25.309 1.00 40.81 110 GLY A C 1
ATOM 901 O O . GLY A 1 110 ? -14.964 -2.784 -26.356 1.00 40.81 110 GLY A O 1
ATOM 902 N N . SER A 1 111 ? -16.901 -2.478 -25.282 1.00 37.28 111 SER A N 1
ATOM 903 C CA . SER A 1 111 ? -17.748 -2.328 -26.472 1.00 37.28 111 SER A CA 1
ATOM 904 C C . SER A 1 111 ? -17.863 -0.875 -26.960 1.00 37.28 111 SER A C 1
ATOM 906 O O . SER A 1 111 ? -18.879 -0.502 -27.550 1.00 37.28 111 SER A O 1
ATOM 908 N N . LEU A 1 112 ? -16.845 -0.044 -26.730 1.00 36.06 112 LEU A N 1
ATOM 909 C CA . LEU A 1 112 ? -16.644 1.192 -27.482 1.00 36.06 112 LEU A CA 1
ATOM 910 C C . LEU A 1 112 ? -16.618 0.857 -28.987 1.00 36.06 112 LEU A C 1
ATOM 912 O O . LEU A 1 112 ? -15.949 -0.100 -29.394 1.00 36.06 112 LEU A O 1
ATOM 916 N N . PRO A 1 113 ? -17.355 1.591 -29.840 1.00 31.22 113 PRO A N 1
ATOM 917 C CA . PRO A 1 113 ? -17.368 1.344 -31.273 1.00 31.22 113 PRO A CA 1
ATOM 918 C C . PRO A 1 113 ? -15.978 1.628 -31.858 1.00 31.22 113 PRO A C 1
ATOM 920 O O . PRO A 1 113 ? -15.624 2.762 -32.165 1.00 31.22 113 PRO A O 1
ATOM 923 N N . LEU A 1 114 ? -15.189 0.570 -32.033 1.00 36.75 114 LEU A N 1
ATOM 924 C CA . LEU A 1 114 ? -13.942 0.569 -32.792 1.00 36.75 114 LEU A CA 1
ATOM 925 C C . LEU A 1 114 ? -14.263 0.680 -34.286 1.00 36.75 114 LEU A C 1
ATOM 927 O O . LEU A 1 114 ? -14.267 -0.310 -35.011 1.00 36.75 114 LEU A O 1
ATOM 931 N N . ASN A 1 115 ? -14.544 1.897 -34.741 1.00 27.83 115 ASN A N 1
ATOM 932 C CA . ASN A 1 115 ? -14.563 2.247 -36.158 1.00 27.83 115 ASN A CA 1
ATOM 933 C C . ASN A 1 115 ? -13.408 3.202 -36.455 1.00 27.83 115 ASN A C 1
ATOM 935 O O . ASN A 1 115 ? -13.611 4.359 -36.805 1.00 27.83 115 ASN A O 1
ATOM 939 N N . LEU A 1 116 ? -12.180 2.714 -36.292 1.00 36.03 116 LEU A N 1
ATOM 940 C CA . LEU A 1 116 ? -10.987 3.393 -36.781 1.00 36.03 116 LEU A CA 1
ATOM 941 C C . LEU A 1 116 ? -10.036 2.341 -37.356 1.00 36.03 116 LEU A C 1
ATOM 943 O O . LEU A 1 116 ? -9.190 1.788 -36.658 1.00 36.03 116 LEU A O 1
ATOM 947 N N . GLU A 1 117 ? -10.181 2.072 -38.655 1.00 31.50 117 GLU A N 1
ATOM 948 C CA . GLU A 1 117 ? -9.069 1.608 -39.486 1.00 31.50 117 GLU A CA 1
ATOM 949 C C . GLU A 1 117 ? -8.047 2.752 -39.556 1.00 31.50 117 GLU A C 1
ATOM 951 O O . GLU A 1 117 ? -8.014 3.525 -40.509 1.00 31.50 117 GLU A O 1
ATOM 956 N N . LEU A 1 118 ? -7.262 2.935 -38.495 1.00 33.97 118 LEU A N 1
ATOM 957 C CA . LEU A 1 118 ? -6.139 3.861 -38.525 1.00 33.97 118 LEU A CA 1
ATOM 958 C C . LEU A 1 118 ? -4.865 3.061 -38.791 1.00 33.97 118 LEU A C 1
ATOM 960 O O . LEU A 1 118 ? -4.562 2.151 -38.013 1.00 33.97 118 LEU A O 1
ATOM 964 N N . PRO A 1 119 ? -4.099 3.382 -39.849 1.00 34.91 119 PRO A N 1
ATOM 965 C CA . PRO A 1 119 ? -2.754 2.851 -39.993 1.00 34.91 119 PRO A CA 1
ATOM 966 C C . PRO A 1 119 ? -1.959 3.224 -38.737 1.00 34.91 119 PRO A C 1
ATOM 968 O O . PRO A 1 119 ? -1.913 4.385 -38.326 1.00 34.91 119 PRO A O 1
ATOM 971 N N . LEU A 1 120 ? -1.398 2.217 -38.075 1.00 39.06 120 LEU A N 1
ATOM 972 C CA . LEU A 1 120 ? -0.543 2.412 -36.912 1.00 39.06 120 LEU A CA 1
ATOM 973 C C . LEU A 1 120 ? 0.745 3.079 -37.404 1.00 39.06 120 LEU A C 1
ATOM 975 O O . LEU A 1 120 ? 1.409 2.531 -38.279 1.00 39.06 120 LEU A O 1
ATOM 979 N N . GLY A 1 121 ? 1.076 4.262 -36.885 1.00 44.47 121 GLY A N 1
ATOM 980 C CA . GLY A 1 121 ? 2.414 4.831 -37.071 1.00 44.47 121 GLY A CA 1
ATOM 981 C C . GLY A 1 121 ? 3.477 3.965 -36.384 1.00 44.47 121 GLY A C 1
ATOM 982 O O . GLY A 1 121 ? 3.141 3.190 -35.485 1.00 44.47 121 GLY A O 1
ATOM 983 N N . ASP A 1 122 ? 4.739 4.116 -36.791 1.00 46.03 122 ASP A N 1
ATOM 984 C CA . ASP A 1 122 ? 5.877 3.298 -36.333 1.00 46.03 122 ASP A CA 1
ATOM 985 C C . ASP A 1 122 ? 6.027 3.250 -34.797 1.00 46.03 122 ASP A C 1
ATOM 987 O O . ASP A 1 122 ? 6.360 2.200 -34.244 1.00 46.03 122 ASP A O 1
ATOM 991 N N . ASP A 1 123 ? 5.672 4.330 -34.089 1.00 47.06 123 ASP A N 1
ATOM 992 C CA . ASP A 1 123 ? 5.710 4.404 -32.619 1.00 47.06 123 ASP A CA 1
ATOM 993 C C . ASP A 1 123 ? 4.873 3.295 -31.955 1.00 47.06 123 ASP A C 1
ATOM 995 O O . ASP A 1 123 ? 5.313 2.660 -31.001 1.00 47.06 123 ASP A O 1
ATOM 999 N N . LYS A 1 124 ? 3.707 2.957 -32.520 1.00 50.59 124 LYS A N 1
ATOM 1000 C CA . LYS A 1 124 ? 2.776 1.966 -31.945 1.00 50.59 124 LYS A CA 1
ATOM 1001 C C . LYS A 1 124 ? 3.249 0.518 -32.095 1.00 50.59 124 LYS A C 1
ATOM 1003 O O . LYS A 1 124 ? 2.753 -0.372 -31.400 1.00 50.59 124 LYS A O 1
ATOM 1008 N N . VAL A 1 125 ? 4.186 0.257 -33.008 1.00 54.56 125 VAL A N 1
ATOM 1009 C CA . VAL A 1 125 ? 4.813 -1.065 -33.158 1.00 54.56 125 VAL A CA 1
ATOM 1010 C C . VAL A 1 125 ? 5.757 -1.322 -31.984 1.00 54.56 125 VAL A C 1
ATOM 1012 O O . VAL A 1 125 ? 5.703 -2.392 -31.381 1.00 54.56 125 VAL A O 1
ATOM 1015 N N . ILE A 1 126 ? 6.534 -0.311 -31.591 1.00 55.81 126 ILE A N 1
ATOM 1016 C CA . ILE A 1 126 ? 7.487 -0.388 -30.477 1.00 55.81 126 ILE A CA 1
ATOM 1017 C C . ILE A 1 126 ? 6.754 -0.608 -29.146 1.00 55.81 126 ILE A C 1
ATOM 1019 O O . ILE A 1 126 ? 7.154 -1.451 -28.345 1.00 55.81 126 ILE A O 1
ATOM 1023 N N . GLU A 1 127 ? 5.642 0.092 -28.917 1.00 52.31 127 GLU A N 1
ATOM 1024 C CA . GLU A 1 127 ? 4.813 -0.064 -27.708 1.00 52.31 127 GLU A CA 1
ATOM 1025 C C . GLU A 1 127 ? 4.296 -1.497 -27.555 1.00 52.31 127 GLU A C 1
ATOM 1027 O O . GLU A 1 127 ? 4.377 -2.103 -26.482 1.00 52.31 127 GLU A O 1
ATOM 1032 N N . LYS A 1 128 ? 3.810 -2.066 -28.663 1.00 55.34 128 LYS A N 1
ATOM 1033 C CA . LYS A 1 128 ? 3.340 -3.447 -28.727 1.00 55.34 128 LYS A CA 1
ATOM 1034 C C . LYS A 1 128 ? 4.466 -4.424 -28.413 1.00 55.34 128 LYS A C 1
ATOM 1036 O O . LYS A 1 128 ? 4.264 -5.333 -27.615 1.00 55.34 128 LYS A O 1
ATOM 1041 N N . GLU A 1 129 ? 5.640 -4.241 -29.007 1.00 57.84 129 GLU A N 1
ATOM 1042 C CA . GLU A 1 129 ? 6.805 -5.094 -28.759 1.00 57.84 129 GLU A CA 1
ATOM 1043 C C . GLU A 1 129 ? 7.267 -5.024 -27.299 1.00 57.84 129 GLU A C 1
ATOM 1045 O O . GLU A 1 129 ? 7.567 -6.057 -26.696 1.00 57.84 129 GLU A O 1
ATOM 1050 N N . ILE A 1 130 ? 7.264 -3.832 -26.694 1.00 59.50 130 ILE A N 1
ATOM 1051 C CA . ILE A 1 130 ? 7.602 -3.656 -25.279 1.00 59.50 130 ILE A CA 1
ATOM 1052 C C . ILE A 1 130 ? 6.592 -4.383 -24.390 1.00 59.50 130 ILE A C 1
ATOM 1054 O O . ILE A 1 130 ? 6.997 -5.159 -23.522 1.00 59.50 130 ILE A O 1
ATOM 1058 N N . PHE A 1 131 ? 5.293 -4.183 -24.619 1.00 57.19 131 PHE A N 1
ATOM 1059 C CA . PHE A 1 131 ? 4.257 -4.856 -23.842 1.00 57.19 131 PHE A CA 1
ATOM 1060 C C . PHE A 1 131 ? 4.337 -6.378 -23.997 1.00 57.19 131 PHE A C 1
ATOM 1062 O O . PHE A 1 131 ? 4.291 -7.099 -23.005 1.00 57.19 131 PHE A O 1
ATOM 1069 N N . GLN A 1 132 ? 4.520 -6.879 -25.221 1.00 57.88 132 GLN A N 1
ATOM 1070 C CA . GLN A 1 132 ? 4.685 -8.308 -25.486 1.00 57.88 132 GLN A CA 1
ATOM 1071 C C . GLN A 1 132 ? 5.924 -8.882 -24.790 1.00 57.88 132 GLN A C 1
ATOM 1073 O O . GLN A 1 132 ? 5.851 -9.963 -24.209 1.00 57.88 132 GLN A O 1
ATOM 1078 N N . SER A 1 133 ? 7.043 -8.153 -24.807 1.00 64.31 133 SER A N 1
ATOM 1079 C CA . SER A 1 133 ? 8.267 -8.531 -24.097 1.00 64.31 133 SER A CA 1
ATOM 1080 C C . SER A 1 133 ? 8.023 -8.649 -22.596 1.00 64.31 133 SER A C 1
ATOM 1082 O O . SER A 1 133 ? 8.350 -9.680 -22.017 1.00 64.31 133 SER A O 1
ATOM 1084 N N . ILE A 1 134 ? 7.427 -7.628 -21.971 1.00 62.97 134 ILE A N 1
ATOM 1085 C CA . ILE A 1 134 ? 7.132 -7.639 -20.532 1.00 62.97 134 ILE A CA 1
ATOM 1086 C C . ILE A 1 134 ? 6.151 -8.764 -20.217 1.00 62.97 134 ILE A C 1
ATOM 1088 O O . ILE A 1 134 ? 6.379 -9.534 -19.295 1.00 62.97 134 ILE A O 1
ATOM 1092 N N . ALA A 1 135 ? 5.100 -8.926 -21.017 1.00 57.22 135 ALA A N 1
ATOM 1093 C CA . ALA A 1 135 ? 4.135 -9.996 -20.838 1.00 57.22 135 ALA A CA 1
ATOM 1094 C C . ALA A 1 135 ? 4.825 -11.376 -20.828 1.00 57.22 135 ALA A C 1
ATOM 1096 O O . ALA A 1 135 ? 4.617 -12.175 -19.914 1.00 57.22 135 ALA A O 1
ATOM 1097 N N . ASN A 1 136 ? 5.716 -11.637 -21.785 1.00 60.78 136 ASN A N 1
ATOM 1098 C CA . ASN A 1 136 ? 6.480 -12.883 -21.838 1.00 60.78 136 ASN A CA 1
ATOM 1099 C C . ASN A 1 136 ? 7.371 -13.099 -20.593 1.00 60.78 136 ASN A C 1
ATOM 1101 O O . ASN A 1 136 ? 7.502 -14.240 -20.152 1.00 60.78 136 ASN A O 1
ATOM 1105 N N . GLU A 1 137 ? 7.939 -12.045 -19.983 1.00 66.00 137 GLU A N 1
ATOM 1106 C CA . GLU A 1 137 ? 8.721 -12.141 -18.727 1.00 66.00 137 GLU A CA 1
ATOM 1107 C C . GLU A 1 137 ? 7.891 -12.687 -17.551 1.00 66.00 137 GLU A C 1
ATOM 1109 O O . GLU A 1 137 ? 8.426 -13.341 -16.653 1.00 66.00 137 GLU A O 1
ATOM 1114 N N . TYR A 1 138 ? 6.579 -12.450 -17.565 1.00 54.34 138 TYR A N 1
ATOM 1115 C CA . TYR A 1 138 ? 5.626 -12.998 -16.596 1.00 54.34 138 TYR A CA 1
ATOM 1116 C C . TYR A 1 138 ? 5.013 -14.335 -17.058 1.00 54.34 138 TYR A C 1
ATOM 1118 O O . TYR A 1 138 ? 4.049 -14.818 -16.464 1.00 54.34 138 TYR A O 1
ATOM 1126 N N . GLY A 1 139 ? 5.569 -14.961 -18.104 1.00 49.72 139 GLY A N 1
ATOM 1127 C CA . GLY A 1 139 ? 5.104 -16.243 -18.639 1.00 49.72 139 GLY A CA 1
ATOM 1128 C C . GLY A 1 139 ? 3.801 -16.150 -19.438 1.00 49.72 139 GLY A C 1
ATOM 1129 O O . GLY A 1 139 ? 3.064 -17.139 -19.520 1.00 49.72 139 GLY A O 1
ATOM 1130 N N . LEU A 1 140 ? 3.498 -14.975 -19.999 1.00 49.88 140 LEU A N 1
ATOM 1131 C CA . LEU A 1 140 ? 2.308 -14.735 -20.813 1.00 49.88 140 LEU A CA 1
ATOM 1132 C C . LEU A 1 140 ? 2.546 -15.098 -22.277 1.00 49.88 140 LEU A C 1
ATOM 1134 O O . LEU A 1 140 ? 3.668 -15.063 -22.764 1.00 49.88 140 LEU A O 1
ATOM 1138 N N . ILE A 1 141 ? 1.468 -15.429 -22.988 1.00 44.28 141 ILE A N 1
ATOM 1139 C CA . ILE A 1 141 ? 1.477 -15.541 -24.449 1.00 44.28 141 ILE A CA 1
ATOM 1140 C C . ILE A 1 141 ? 0.586 -14.412 -24.974 1.00 44.28 141 ILE A C 1
ATOM 1142 O O . ILE A 1 141 ? -0.640 -14.563 -24.986 1.00 44.28 141 ILE A O 1
ATOM 1146 N N . PRO A 1 142 ? 1.153 -13.262 -25.370 1.00 39.00 142 PRO A N 1
ATOM 1147 C CA . PRO A 1 142 ? 0.373 -12.201 -25.976 1.00 39.00 142 PRO A CA 1
ATOM 1148 C C . PRO A 1 142 ? -0.108 -12.665 -27.355 1.00 39.00 142 PRO A C 1
ATOM 1150 O O . PRO A 1 142 ? 0.692 -13.031 -28.216 1.00 39.00 142 PRO A O 1
ATOM 1153 N N . TYR A 1 143 ? -1.422 -12.671 -27.590 1.00 36.16 143 TYR A N 1
ATOM 1154 C CA . TYR A 1 143 ? -1.939 -12.959 -28.928 1.00 36.16 143 TYR A CA 1
ATOM 1155 C C . TYR A 1 143 ? -1.610 -11.792 -29.872 1.00 36.16 143 TYR A C 1
ATOM 1157 O O . TYR A 1 143 ? -1.774 -10.624 -29.526 1.00 36.16 143 TYR A O 1
ATOM 1165 N N . VAL A 1 144 ? -1.139 -12.128 -31.072 1.00 34.28 144 VAL A N 1
ATOM 1166 C CA . VAL A 1 144 ? -0.439 -11.243 -32.023 1.00 34.28 144 VAL A CA 1
ATOM 1167 C C . VAL A 1 144 ? -1.265 -10.032 -32.497 1.00 34.28 144 VAL A C 1
ATOM 1169 O O . VAL A 1 144 ? -0.682 -9.063 -32.969 1.00 34.28 144 VAL A O 1
ATOM 1172 N N . ASP A 1 145 ? -2.585 -10.009 -32.296 1.00 33.00 145 ASP A N 1
ATOM 1173 C CA . ASP A 1 145 ? -3.503 -8.987 -32.843 1.00 33.00 145 ASP A CA 1
ATOM 1174 C C . ASP A 1 145 ? -4.077 -8.015 -31.799 1.00 33.00 145 ASP A C 1
ATOM 1176 O O . ASP A 1 145 ? -5.076 -7.337 -32.035 1.00 33.00 145 ASP A O 1
ATOM 1180 N N . ILE A 1 146 ? -3.464 -7.957 -30.620 1.00 34.59 146 ILE A N 1
ATOM 1181 C CA . ILE A 1 146 ? -3.942 -7.170 -29.488 1.00 34.59 146 ILE A CA 1
ATOM 1182 C C . ILE A 1 146 ? -3.020 -5.964 -29.301 1.00 34.59 146 ILE A C 1
ATOM 1184 O O . ILE A 1 146 ? -1.836 -6.123 -29.009 1.00 34.59 146 ILE A O 1
ATOM 1188 N N . LEU A 1 147 ? -3.568 -4.765 -29.487 1.00 34.97 147 LEU A N 1
ATOM 1189 C CA . LEU A 1 147 ? -2.912 -3.491 -29.192 1.00 34.97 147 LEU A CA 1
ATOM 1190 C C . LEU A 1 147 ? -3.620 -2.830 -28.004 1.00 34.97 147 LEU A C 1
ATOM 1192 O O . LEU A 1 147 ? -4.855 -2.826 -27.992 1.00 34.97 147 LEU A O 1
ATOM 1196 N N . PRO A 1 148 ? -2.891 -2.258 -27.031 1.00 37.50 148 PRO A N 1
ATOM 1197 C CA . PRO A 1 148 ? -3.503 -1.385 -26.040 1.00 37.50 148 PRO A CA 1
ATOM 1198 C C . PRO A 1 148 ? -4.109 -0.162 -26.747 1.00 37.50 148 PRO A C 1
ATOM 1200 O O . PRO A 1 148 ? -3.504 0.452 -27.626 1.00 37.50 148 PRO A O 1
ATOM 1203 N N . PHE A 1 149 ? -5.360 0.143 -26.416 1.00 34.16 149 PHE A N 1
ATOM 1204 C CA . PHE A 1 149 ? -6.124 1.245 -26.994 1.00 34.16 149 PHE A CA 1
ATOM 1205 C C . PHE A 1 149 ? -5.719 2.567 -26.328 1.00 34.16 149 PHE A C 1
ATOM 1207 O O . PHE A 1 149 ? -5.914 2.710 -25.134 1.00 34.16 149 PHE A O 1
ATOM 1214 N N . CYS A 1 150 ? -5.205 3.554 -27.065 1.00 33.59 150 CYS A N 1
ATOM 1215 C CA . CYS A 1 150 ? -5.044 4.918 -26.540 1.00 33.59 150 CYS A CA 1
ATOM 1216 C C . CYS A 1 150 ? -6.297 5.744 -26.866 1.00 33.59 150 CYS A C 1
ATOM 1218 O O . CYS A 1 150 ? -6.566 6.009 -28.041 1.00 33.59 150 CYS A O 1
ATOM 1220 N N . GLY A 1 151 ? -7.050 6.142 -25.841 1.00 30.25 151 GLY A N 1
ATOM 1221 C CA . GLY A 1 151 ? -8.127 7.127 -25.932 1.00 30.25 151 GLY A CA 1
ATOM 1222 C C . GLY A 1 151 ? -7.715 8.424 -25.239 1.00 30.25 151 GLY A C 1
ATOM 1223 O O . GLY A 1 151 ? -7.216 8.389 -24.120 1.00 30.25 151 GLY A O 1
ATOM 1224 N N . PHE A 1 152 ? -7.916 9.550 -25.921 1.00 27.77 152 PHE A N 1
ATOM 1225 C CA . PHE A 1 152 ? -7.832 10.892 -25.349 1.00 27.77 152 PHE A CA 1
ATOM 1226 C C . PHE A 1 152 ? -9.078 11.109 -24.465 1.00 27.77 152 PHE A C 1
ATOM 1228 O O . PHE A 1 152 ? -10.170 10.745 -24.891 1.00 27.77 152 PHE A O 1
ATOM 1235 N N . ASP A 1 153 ? -8.911 11.678 -23.270 1.00 29.28 153 ASP A N 1
ATOM 1236 C CA . ASP A 1 153 ? -9.943 11.964 -22.248 1.00 29.28 153 ASP A CA 1
ATOM 1237 C C . ASP A 1 153 ? -10.442 10.790 -21.383 1.00 29.28 153 ASP A C 1
ATOM 1239 O O . ASP A 1 153 ? -11.551 10.293 -21.552 1.00 29.28 153 ASP A O 1
ATOM 1243 N N . PHE A 1 154 ? -9.670 10.426 -20.348 1.00 28.03 154 PHE A N 1
ATOM 1244 C CA . PHE A 1 154 ? -10.202 9.709 -19.170 1.00 28.03 154 PHE A CA 1
ATOM 1245 C C . PHE A 1 154 ? -9.573 10.156 -17.830 1.00 28.03 154 PHE A C 1
ATOM 1247 O O . PHE A 1 154 ? -9.497 9.402 -16.861 1.00 28.03 154 PHE A O 1
ATOM 1254 N N . PHE A 1 155 ? -9.150 11.420 -17.738 1.00 28.16 155 PHE A N 1
ATOM 1255 C CA . PHE A 1 155 ? -8.458 11.984 -16.567 1.00 28.16 155 PHE A CA 1
ATOM 1256 C C . PHE A 1 155 ? -9.358 12.377 -15.373 1.00 28.16 155 PHE A C 1
ATOM 1258 O O . PHE A 1 155 ? -8.955 13.163 -14.523 1.00 28.16 155 PHE A O 1
ATOM 1265 N N . SER A 1 156 ? -10.558 11.805 -15.236 1.00 26.50 156 SER A N 1
ATOM 1266 C CA . SER A 1 156 ? -11.440 12.065 -14.079 1.00 26.50 156 SER A CA 1
ATOM 1267 C C . SER A 1 156 ? -11.961 10.808 -13.374 1.00 26.50 156 SER A C 1
ATOM 1269 O O . SER A 1 156 ? -12.803 10.911 -12.486 1.00 26.50 156 SER A O 1
ATOM 1271 N N . SER A 1 157 ? -11.485 9.614 -13.744 1.00 27.66 157 SER A N 1
ATOM 1272 C CA . SER A 1 157 ? -12.000 8.338 -13.207 1.00 27.66 157 SER A CA 1
ATOM 1273 C C . SER A 1 157 ? -10.893 7.369 -12.779 1.00 27.66 157 SER A C 1
ATOM 1275 O O . SER A 1 157 ? -11.051 6.151 -12.841 1.00 27.66 157 SER A O 1
ATOM 1277 N N . PHE A 1 158 ? -9.762 7.910 -12.322 1.00 33.69 158 PHE A N 1
ATOM 1278 C CA . PHE A 1 158 ? -8.604 7.133 -11.887 1.00 33.69 158 PHE A CA 1
ATOM 1279 C C . PHE A 1 158 ? -8.833 6.488 -10.512 1.00 33.69 158 PHE A C 1
ATOM 1281 O O . PHE A 1 158 ? -8.563 7.076 -9.469 1.00 33.69 158 PHE A O 1
ATOM 1288 N N . ASN A 1 159 ? -9.351 5.259 -10.520 1.00 29.58 159 ASN A N 1
ATOM 1289 C CA . ASN A 1 159 ? -9.213 4.313 -9.403 1.00 29.58 159 ASN A CA 1
ATOM 1290 C C . ASN A 1 159 ? -9.344 2.838 -9.831 1.00 29.58 159 ASN A C 1
ATOM 1292 O O . ASN A 1 159 ? -9.552 1.966 -8.994 1.00 29.58 159 ASN A O 1
ATOM 1296 N N . LYS A 1 160 ? -9.328 2.538 -11.131 1.00 32.94 160 LYS A N 1
ATOM 1297 C CA . LYS A 1 160 ? -10.091 1.405 -11.647 1.00 32.94 160 LYS A CA 1
ATOM 1298 C C . LYS A 1 160 ? -9.466 0.938 -12.981 1.00 32.94 160 LYS A C 1
ATOM 1300 O O . LYS A 1 160 ? -9.546 1.688 -13.941 1.00 32.94 160 LYS A O 1
ATOM 1305 N N . PHE A 1 161 ? -8.831 -0.261 -13.002 1.00 30.22 161 PHE A N 1
ATOM 1306 C CA . PHE A 1 161 ? -8.244 -1.016 -14.152 1.00 30.22 161 PHE A CA 1
ATOM 1307 C C . PHE A 1 161 ? -8.352 -0.293 -15.501 1.00 30.22 161 PHE A C 1
ATOM 1309 O O . PHE A 1 161 ? -9.414 -0.253 -16.116 1.00 30.22 161 PHE A O 1
ATOM 1316 N N . ILE A 1 162 ? -7.214 0.094 -16.045 1.00 34.53 162 ILE A N 1
ATOM 1317 C CA . ILE A 1 162 ? -6.472 -0.602 -17.104 1.00 34.53 162 ILE A CA 1
ATOM 1318 C C . ILE A 1 162 ? -5.165 0.193 -17.175 1.00 34.53 162 ILE A C 1
ATOM 1320 O O . ILE A 1 162 ? -5.191 1.421 -17.113 1.00 34.53 162 ILE A O 1
ATOM 1324 N N . ILE A 1 163 ? -4.022 -0.475 -17.331 1.00 34.47 163 ILE A N 1
ATOM 1325 C CA . ILE A 1 163 ? -2.794 0.211 -17.747 1.00 34.47 163 ILE A CA 1
ATOM 1326 C C . ILE A 1 163 ? -2.990 0.628 -19.213 1.00 34.47 163 ILE A C 1
ATOM 1328 O O . ILE A 1 163 ? -2.624 -0.095 -20.137 1.00 34.47 163 ILE A O 1
ATOM 1332 N N . LEU A 1 164 ? -3.647 1.766 -19.432 1.00 35.09 164 LEU A N 1
ATOM 1333 C CA . LEU A 1 164 ? -3.515 2.548 -20.653 1.00 35.09 164 LEU A CA 1
ATOM 1334 C C . LEU A 1 164 ? -2.568 3.684 -20.303 1.00 35.09 164 LEU A C 1
ATOM 1336 O O . LEU A 1 164 ? -2.991 4.761 -19.894 1.00 35.09 164 LEU A O 1
ATOM 1340 N N . ILE A 1 165 ? -1.270 3.409 -20.396 1.00 36.12 165 ILE A N 1
ATOM 1341 C CA . ILE A 1 165 ? -0.282 4.483 -20.341 1.00 36.12 165 ILE A CA 1
ATOM 1342 C C . ILE A 1 165 ? -0.457 5.268 -21.636 1.00 36.12 165 ILE A C 1
ATOM 1344 O O . ILE A 1 165 ? -0.340 4.692 -22.719 1.00 36.12 165 ILE A O 1
ATOM 1348 N N . ASP A 1 166 ? -0.772 6.560 -21.528 1.00 38.34 166 ASP A N 1
ATOM 1349 C CA . ASP A 1 166 ? -0.682 7.479 -22.660 1.00 38.34 166 ASP A CA 1
ATOM 1350 C C . ASP A 1 166 ? 0.789 7.580 -23.069 1.00 38.34 166 ASP A C 1
ATOM 1352 O O . ASP A 1 166 ? 1.588 8.327 -22.503 1.00 38.34 166 ASP A O 1
ATOM 1356 N N . MET A 1 167 ? 1.145 6.766 -24.054 1.00 41.59 167 MET A N 1
ATOM 1357 C CA . MET A 1 167 ? 2.507 6.627 -24.539 1.00 41.59 167 MET A CA 1
ATOM 1358 C C . MET A 1 167 ? 3.045 7.907 -25.156 1.00 41.59 167 MET A C 1
ATOM 1360 O O . MET A 1 167 ? 4.251 8.129 -25.121 1.00 41.59 167 MET A O 1
ATOM 1364 N N . ARG A 1 168 ? 2.182 8.777 -25.688 1.00 38.97 168 ARG A N 1
ATOM 1365 C CA . ARG A 1 168 ? 2.640 9.977 -26.383 1.00 38.97 168 ARG A CA 1
ATOM 1366 C C . ARG A 1 168 ? 3.075 11.043 -25.380 1.00 38.97 168 ARG A C 1
ATOM 1368 O O . ARG A 1 168 ? 4.193 11.533 -25.496 1.00 38.97 168 ARG A O 1
ATOM 1375 N N . GLN A 1 169 ? 2.282 11.300 -24.334 1.00 40.28 169 GLN A N 1
ATOM 1376 C CA . GLN A 1 169 ? 2.721 12.171 -23.233 1.00 40.28 169 GLN A CA 1
ATOM 1377 C C . GLN A 1 169 ? 3.922 11.589 -22.480 1.00 40.28 169 GLN A C 1
ATOM 1379 O O . GLN A 1 169 ? 4.847 12.323 -22.144 1.00 40.28 169 GLN A O 1
ATOM 1384 N N . PHE A 1 170 ? 3.953 10.274 -22.254 1.00 44.53 170 PHE A N 1
ATOM 1385 C CA . PHE A 1 170 ? 5.018 9.635 -21.480 1.00 44.53 170 PHE A CA 1
ATOM 1386 C C . PHE A 1 170 ? 6.357 9.584 -22.240 1.00 44.53 170 PHE A C 1
ATOM 1388 O O . PHE A 1 170 ? 7.407 9.844 -21.658 1.00 44.53 170 PHE A O 1
ATOM 1395 N N . VAL A 1 171 ? 6.350 9.315 -23.552 1.00 46.09 171 VAL A N 1
ATOM 1396 C CA . VAL A 1 171 ? 7.557 9.353 -24.403 1.00 46.09 171 VAL A CA 1
ATOM 1397 C C . VAL A 1 171 ? 8.073 10.784 -24.581 1.00 46.09 171 VAL A C 1
ATOM 1399 O O . VAL A 1 171 ? 9.290 10.989 -24.540 1.00 46.09 171 VAL A O 1
ATOM 1402 N N . GLU A 1 172 ? 7.178 11.768 -24.721 1.00 47.38 172 GLU A N 1
ATOM 1403 C CA . GLU A 1 172 ? 7.534 13.192 -24.804 1.00 47.38 172 GLU A CA 1
ATOM 1404 C C . GLU A 1 172 ? 8.112 13.726 -23.478 1.00 47.38 172 GLU A C 1
ATOM 1406 O O . GLU A 1 172 ? 9.083 14.482 -23.503 1.00 47.38 172 GLU A O 1
ATOM 1411 N N . GLN A 1 173 ? 7.587 13.296 -22.322 1.00 51.53 173 GLN A N 1
ATOM 1412 C CA . GLN A 1 173 ? 8.068 13.704 -20.991 1.00 51.53 173 GLN A CA 1
ATOM 1413 C C . GLN A 1 173 ? 9.337 12.964 -20.538 1.00 51.53 173 GLN A C 1
ATOM 1415 O O . GLN A 1 173 ? 10.190 13.554 -19.876 1.00 51.53 173 GLN A O 1
ATOM 1420 N N . LEU A 1 174 ? 9.499 11.686 -20.902 1.00 53.53 174 LEU A N 1
ATOM 1421 C CA . LEU A 1 174 ? 10.651 10.861 -20.508 1.00 53.53 174 LEU A CA 1
ATOM 1422 C C . LEU A 1 174 ? 11.775 10.802 -21.548 1.00 53.53 174 LEU A C 1
ATOM 1424 O O . LEU A 1 174 ? 12.683 9.973 -21.427 1.00 53.53 174 LEU A O 1
ATOM 1428 N N . TYR A 1 175 ? 11.729 11.652 -22.576 1.00 52.28 175 TYR A N 1
ATOM 1429 C CA . TYR A 1 175 ? 12.760 11.751 -23.618 1.00 52.28 175 TYR A CA 1
ATOM 1430 C C . TYR A 1 175 ? 13.074 10.414 -24.323 1.00 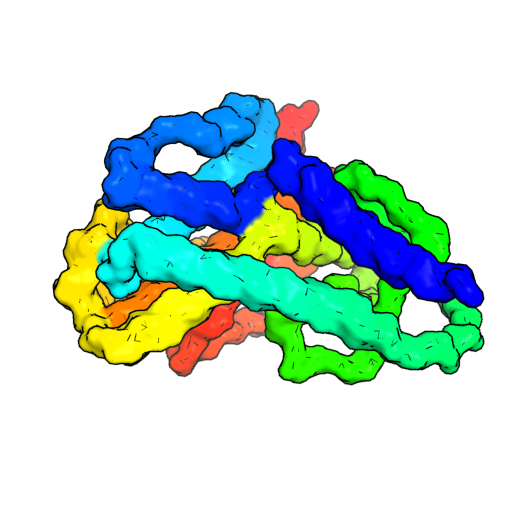52.28 175 TYR A C 1
ATOM 1432 O O . TYR A 1 175 ? 14.216 10.163 -24.709 1.00 52.28 175 TYR A O 1
ATOM 1440 N N . GLY A 1 176 ? 12.089 9.522 -24.463 1.00 59.16 176 GLY A N 1
ATOM 1441 C CA . GLY A 1 176 ? 12.289 8.205 -25.083 1.00 59.16 176 GLY A CA 1
ATOM 1442 C C . GLY A 1 176 ? 13.081 7.186 -24.245 1.00 59.16 176 GLY A C 1
ATOM 1443 O O . GLY A 1 176 ? 13.649 6.244 -24.801 1.00 59.16 176 GLY A O 1
ATOM 1444 N N . ASN A 1 177 ? 13.136 7.328 -22.914 1.00 70.31 177 ASN A N 1
ATOM 1445 C CA . ASN A 1 177 ? 13.818 6.369 -22.037 1.00 70.31 177 ASN A CA 1
ATOM 1446 C C . ASN A 1 177 ? 13.012 5.061 -21.857 1.00 70.31 177 ASN A C 1
ATOM 1448 O O . ASN A 1 177 ? 12.302 4.864 -20.870 1.00 70.31 177 ASN A O 1
ATOM 1452 N N . ILE A 1 178 ? 13.142 4.147 -22.826 1.00 71.06 178 ILE A N 1
ATOM 1453 C CA .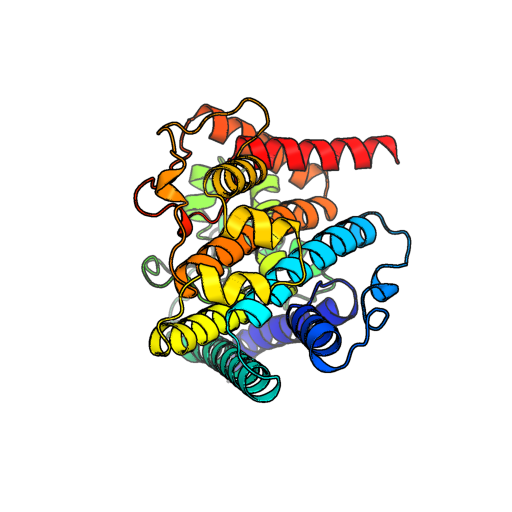 ILE A 1 178 ? 12.463 2.837 -22.853 1.00 71.06 178 ILE A CA 1
ATOM 1454 C C . ILE A 1 178 ? 12.650 2.029 -21.548 1.00 71.06 178 ILE A C 1
ATOM 1456 O O . ILE A 1 178 ? 11.659 1.482 -21.062 1.00 71.06 178 ILE A O 1
ATOM 1460 N N . PRO A 1 179 ? 13.855 1.930 -20.947 1.00 77.31 179 PRO A N 1
ATOM 1461 C CA . PRO A 1 179 ? 14.040 1.261 -19.655 1.00 77.31 179 PRO A CA 1
ATOM 1462 C C . PRO A 1 179 ? 13.147 1.787 -18.520 1.00 77.31 179 PRO A C 1
ATOM 1464 O O . PRO A 1 179 ? 12.560 0.992 -17.787 1.00 77.31 179 PRO A O 1
ATOM 1467 N N . VAL A 1 180 ? 12.994 3.112 -18.398 1.00 72.44 180 VAL A N 1
ATOM 1468 C CA . VAL A 1 180 ? 12.119 3.737 -17.384 1.00 72.44 180 VAL A CA 1
ATOM 1469 C C . VAL A 1 180 ? 10.661 3.370 -17.643 1.00 72.44 180 VAL A C 1
ATOM 1471 O O . VAL A 1 180 ? 9.947 2.963 -16.730 1.00 72.44 180 VAL A O 1
ATOM 1474 N N . TYR A 1 181 ? 10.240 3.416 -18.906 1.00 68.44 181 TYR A N 1
ATOM 1475 C CA . TYR A 1 181 ? 8.897 2.998 -19.295 1.00 68.44 181 TYR A CA 1
ATOM 1476 C C . TYR A 1 181 ? 8.608 1.529 -18.956 1.00 68.44 181 TYR A C 1
ATOM 1478 O O . TYR A 1 181 ? 7.570 1.215 -18.372 1.00 68.44 181 TYR A O 1
ATOM 1486 N N . LYS A 1 182 ? 9.548 0.620 -19.238 1.00 71.06 182 LYS A N 1
ATOM 1487 C CA . LYS A 1 182 ? 9.411 -0.794 -18.862 1.00 71.06 182 LYS A CA 1
ATOM 1488 C C . LYS A 1 182 ? 9.279 -0.978 -17.350 1.00 71.06 182 LYS A C 1
ATOM 1490 O O . LYS A 1 182 ? 8.470 -1.793 -16.911 1.00 71.06 182 LYS A O 1
ATOM 1495 N N . ALA A 1 183 ? 10.057 -0.241 -16.555 1.00 76.19 183 ALA A N 1
ATOM 1496 C CA . ALA A 1 183 ? 9.965 -0.283 -15.097 1.00 76.19 183 ALA A CA 1
ATOM 1497 C C . ALA A 1 183 ? 8.589 0.186 -14.595 1.00 76.19 183 ALA A C 1
ATOM 1499 O O . ALA A 1 183 ? 8.002 -0.487 -13.751 1.00 76.19 183 ALA A O 1
ATOM 1500 N N . PHE A 1 184 ? 8.040 1.260 -15.172 1.00 71.81 184 PHE A N 1
ATOM 1501 C CA . PHE A 1 184 ? 6.708 1.769 -14.834 1.00 71.81 184 PHE A CA 1
ATOM 1502 C C . PHE A 1 184 ? 5.597 0.753 -15.144 1.00 71.81 184 PHE A C 1
ATOM 1504 O O . PHE A 1 184 ? 4.769 0.455 -14.290 1.00 71.81 184 PHE A O 1
ATOM 1511 N N . VAL A 1 185 ? 5.619 0.129 -16.328 1.00 67.94 185 VAL A N 1
ATOM 1512 C CA . VAL A 1 185 ? 4.651 -0.931 -16.672 1.00 67.94 185 VAL A CA 1
ATOM 1513 C C . VAL A 1 185 ? 4.729 -2.093 -15.677 1.00 67.94 185 VAL A C 1
ATOM 1515 O O . VAL A 1 185 ? 3.701 -2.605 -15.243 1.00 67.94 185 VAL A O 1
ATOM 1518 N N . ARG A 1 186 ? 5.940 -2.521 -15.292 1.00 75.06 186 ARG A N 1
ATOM 1519 C CA . ARG A 1 186 ? 6.107 -3.588 -14.294 1.00 75.06 186 ARG A CA 1
ATOM 1520 C C . ARG A 1 186 ? 5.588 -3.175 -12.915 1.00 75.06 186 ARG A C 1
ATOM 1522 O O . ARG A 1 186 ? 4.971 -4.008 -12.267 1.00 75.06 186 ARG A O 1
ATOM 1529 N N . HIS A 1 187 ? 5.806 -1.933 -12.491 1.00 78.69 187 HIS A N 1
ATOM 1530 C CA . HIS A 1 187 ? 5.310 -1.399 -11.217 1.00 78.69 187 HIS A CA 1
ATOM 1531 C C . HIS A 1 187 ? 3.783 -1.541 -11.111 1.00 78.69 187 HIS A C 1
ATOM 1533 O O . HIS A 1 187 ? 3.279 -2.157 -10.172 1.00 78.69 187 HIS A O 1
ATOM 1539 N N . GLU A 1 188 ? 3.055 -1.098 -12.135 1.00 71.19 188 GLU A N 1
ATOM 1540 C CA . GLU A 1 188 ? 1.595 -1.231 -12.184 1.00 71.19 188 GLU A CA 1
ATOM 1541 C C . GLU A 1 188 ? 1.130 -2.701 -12.214 1.00 71.19 188 GLU A C 1
ATOM 1543 O O . GLU A 1 188 ? 0.124 -3.068 -11.601 1.00 71.19 188 GLU A O 1
ATOM 1548 N N . LEU A 1 189 ? 1.880 -3.583 -12.890 1.00 72.69 189 LEU A N 1
ATOM 1549 C CA . LEU A 1 189 ? 1.597 -5.022 -12.875 1.00 72.69 189 LEU A CA 1
ATOM 1550 C C . LEU A 1 189 ? 1.773 -5.636 -11.478 1.00 72.69 189 LEU A C 1
ATOM 1552 O O . LEU A 1 189 ? 0.985 -6.504 -11.110 1.00 72.69 189 LEU A O 1
ATOM 1556 N N . GLU A 1 190 ? 2.763 -5.207 -10.692 1.00 78.56 190 GLU A N 1
ATOM 1557 C CA . GLU A 1 190 ? 2.960 -5.707 -9.324 1.00 78.56 190 GLU A CA 1
ATOM 1558 C C . GLU A 1 190 ? 1.789 -5.293 -8.411 1.00 78.56 190 GLU A C 1
ATOM 1560 O O . GLU A 1 190 ? 1.242 -6.141 -7.705 1.00 78.56 190 GLU A O 1
ATOM 1565 N N . HIS A 1 191 ? 1.310 -4.043 -8.480 1.00 77.81 191 HIS A N 1
ATOM 1566 C CA . HIS A 1 191 ? 0.100 -3.615 -7.750 1.00 77.81 191 HIS A CA 1
ATOM 1567 C C . HIS A 1 191 ? -1.103 -4.514 -8.030 1.00 77.81 191 HIS A C 1
ATOM 1569 O O . HIS A 1 191 ? -1.869 -4.887 -7.132 1.00 77.81 191 HIS A O 1
ATOM 1575 N N . TYR A 1 192 ? -1.245 -4.890 -9.296 1.00 71.94 192 TYR A N 1
ATOM 1576 C CA . TYR A 1 192 ? -2.311 -5.762 -9.728 1.00 71.94 192 TYR A CA 1
ATOM 1577 C C . TYR A 1 192 ? -2.152 -7.202 -9.226 1.00 71.94 192 TYR A C 1
ATOM 1579 O O . TYR A 1 192 ? -3.090 -7.757 -8.652 1.00 71.94 192 TYR A O 1
ATOM 1587 N N . LEU A 1 193 ? -0.964 -7.793 -9.392 1.00 74.06 193 LEU A N 1
ATOM 1588 C CA . LEU A 1 193 ? -0.654 -9.148 -8.923 1.00 74.06 193 LEU A CA 1
ATOM 1589 C C . LEU A 1 193 ? -0.945 -9.320 -7.428 1.00 74.06 193 LEU A C 1
ATOM 1591 O O . LEU A 1 193 ? -1.363 -10.392 -6.993 1.00 74.06 193 LEU A O 1
ATOM 1595 N N . HIS A 1 194 ? -0.758 -8.257 -6.650 1.00 78.62 194 HIS A N 1
ATOM 1596 C CA . HIS A 1 194 ? -0.983 -8.243 -5.210 1.00 78.62 194 HIS A CA 1
ATOM 1597 C C . HIS A 1 194 ? -2.409 -7.858 -4.780 1.00 78.62 194 HIS A C 1
ATOM 1599 O O . HIS A 1 194 ? -2.697 -7.810 -3.581 1.00 78.62 194 HIS A O 1
ATOM 1605 N N . LYS A 1 195 ? -3.322 -7.631 -5.735 1.00 79.00 195 LYS A N 1
ATOM 1606 C CA . LYS A 1 195 ? -4.722 -7.230 -5.505 1.00 79.00 195 LYS A CA 1
ATOM 1607 C C . LYS A 1 195 ? -4.853 -5.999 -4.614 1.00 79.00 195 LYS A C 1
ATOM 1609 O O . LYS A 1 195 ? -5.666 -5.951 -3.685 1.00 79.00 195 LYS A O 1
ATOM 1614 N N . ASP A 1 196 ? -4.057 -4.974 -4.900 1.00 81.38 196 ASP A N 1
ATOM 1615 C CA . ASP A 1 196 ? -4.115 -3.732 -4.132 1.00 81.38 196 ASP A CA 1
ATOM 1616 C C . ASP A 1 196 ? -5.472 -3.033 -4.254 1.00 81.38 196 ASP A C 1
ATOM 1618 O O . ASP A 1 196 ? -5.929 -2.432 -3.281 1.00 81.38 196 ASP A O 1
ATOM 1622 N N . PHE A 1 197 ? -6.163 -3.212 -5.384 1.00 78.69 197 PHE A N 1
ATOM 1623 C CA . PHE A 1 197 ? -7.542 -2.764 -5.558 1.00 78.69 197 PHE A CA 1
ATOM 1624 C C . PHE A 1 197 ? -8.503 -3.445 -4.575 1.00 78.69 197 PHE A C 1
ATOM 1626 O O . PHE A 1 197 ? -9.214 -2.749 -3.854 1.00 78.69 197 PHE A O 1
ATOM 1633 N N . LEU A 1 198 ? -8.489 -4.783 -4.480 1.00 82.19 198 LEU A N 1
ATOM 1634 C CA . LEU A 1 198 ? -9.315 -5.520 -3.514 1.00 82.19 198 LEU A CA 1
ATOM 1635 C C . LEU A 1 198 ? -9.053 -5.059 -2.076 1.00 82.19 198 LEU A C 1
ATOM 1637 O O . LEU A 1 198 ? -9.978 -4.933 -1.276 1.00 82.19 198 LEU A O 1
ATOM 1641 N N . CYS A 1 199 ? -7.788 -4.790 -1.751 1.00 89.75 199 CYS A N 1
ATOM 1642 C CA . CYS A 1 199 ? -7.396 -4.257 -0.454 1.00 89.75 199 CYS A CA 1
ATOM 1643 C C . CYS A 1 199 ? -7.996 -2.873 -0.184 1.00 89.75 199 CYS A C 1
ATOM 1645 O O . CYS A 1 199 ? -8.583 -2.662 0.876 1.00 89.75 199 CYS A O 1
ATOM 1647 N N . ALA A 1 200 ? -7.877 -1.950 -1.140 1.00 89.06 200 ALA A N 1
ATOM 1648 C CA . ALA A 1 200 ? -8.440 -0.611 -1.022 1.00 89.06 200 ALA A CA 1
ATOM 1649 C C . ALA A 1 200 ? -9.973 -0.648 -0.918 1.00 89.06 200 ALA A C 1
ATOM 1651 O O . ALA A 1 200 ? -10.531 0.008 -0.043 1.00 89.06 200 ALA A O 1
ATOM 1652 N N . ALA A 1 201 ? -10.643 -1.458 -1.745 1.00 85.38 201 ALA A N 1
ATOM 1653 C CA . ALA A 1 201 ? -12.090 -1.658 -1.692 1.00 85.38 201 ALA A CA 1
ATOM 1654 C C . ALA A 1 201 ? -12.531 -2.181 -0.316 1.00 85.38 201 ALA A C 1
ATOM 1656 O O . ALA A 1 201 ? -13.401 -1.593 0.319 1.00 85.38 201 ALA A O 1
ATOM 1657 N N . PHE A 1 202 ? -11.857 -3.212 0.207 1.00 94.38 202 PHE A N 1
ATOM 1658 C CA . PHE A 1 202 ? -12.126 -3.732 1.548 1.00 94.38 202 PHE A CA 1
ATOM 1659 C C . PHE A 1 202 ? -11.990 -2.656 2.634 1.00 94.38 202 PHE A C 1
ATOM 1661 O O . PHE A 1 202 ? -12.864 -2.535 3.488 1.00 94.38 202 PHE A O 1
ATOM 1668 N N . ILE A 1 203 ? -10.911 -1.867 2.613 1.00 95.50 203 ILE A N 1
ATOM 1669 C CA . ILE A 1 203 ? -10.683 -0.826 3.624 1.00 95.50 203 ILE A CA 1
ATOM 1670 C C . ILE A 1 203 ? -11.727 0.290 3.512 1.00 95.50 203 ILE A C 1
ATOM 1672 O O . ILE A 1 203 ? -12.206 0.760 4.541 1.00 95.50 203 ILE A O 1
ATOM 1676 N N . ASN A 1 204 ? -12.116 0.681 2.297 1.00 92.88 204 ASN A N 1
ATOM 1677 C CA . ASN A 1 204 ? -13.162 1.680 2.082 1.00 92.88 204 ASN A CA 1
ATOM 1678 C C . ASN A 1 204 ? -14.513 1.202 2.624 1.00 92.88 204 ASN A C 1
ATOM 1680 O O . ASN A 1 204 ? -15.145 1.932 3.378 1.00 92.88 204 ASN A O 1
ATOM 1684 N N . ILE A 1 205 ? -14.899 -0.048 2.353 1.00 93.94 205 ILE A N 1
ATOM 1685 C CA . ILE A 1 205 ? -16.121 -0.641 2.913 1.00 93.94 205 ILE A CA 1
ATOM 1686 C C . ILE A 1 205 ? -16.051 -0.679 4.447 1.00 93.94 205 ILE A C 1
ATOM 1688 O O . ILE A 1 205 ? -17.027 -0.358 5.127 1.00 93.94 205 ILE A O 1
ATOM 1692 N N . VAL A 1 206 ? -14.894 -1.025 5.028 1.00 94.38 206 VAL A N 1
ATOM 1693 C CA . VAL A 1 206 ? -14.702 -0.969 6.488 1.00 94.38 206 VAL A CA 1
ATOM 1694 C C . VAL A 1 206 ? -14.888 0.455 7.017 1.00 94.38 206 VAL A C 1
ATOM 1696 O O . VAL A 1 206 ? -15.575 0.630 8.022 1.00 94.38 206 VAL A O 1
ATOM 1699 N N . LEU A 1 207 ? -14.303 1.462 6.364 1.00 93.50 207 LEU A N 1
ATOM 1700 C CA . LEU A 1 207 ? -14.454 2.871 6.738 1.00 93.50 207 LEU A CA 1
ATOM 1701 C C . LEU A 1 207 ? -15.926 3.301 6.695 1.00 93.50 207 LEU A C 1
ATOM 1703 O O . LEU A 1 207 ? -16.423 3.805 7.696 1.00 93.50 207 LEU A O 1
ATOM 1707 N N . GLU A 1 208 ? -16.654 2.989 5.621 1.00 92.12 208 GLU A N 1
ATOM 1708 C CA . GLU A 1 208 ? -18.084 3.309 5.486 1.00 92.12 208 GLU A CA 1
ATOM 1709 C C . GLU A 1 208 ? -18.934 2.748 6.637 1.00 92.12 208 GLU A C 1
ATOM 1711 O O . GLU A 1 208 ? -19.859 3.403 7.125 1.00 92.12 208 GLU A O 1
ATOM 1716 N N . HIS A 1 209 ? -18.607 1.545 7.115 1.00 89.25 209 HIS A N 1
ATOM 1717 C CA . HIS A 1 209 ? -19.306 0.914 8.233 1.00 89.25 209 HIS A CA 1
ATOM 1718 C C . HIS A 1 209 ? -18.843 1.432 9.609 1.00 89.25 209 HIS A C 1
ATOM 1720 O O . HIS A 1 209 ? -19.629 1.458 10.561 1.00 89.25 209 HIS A O 1
ATOM 1726 N N . VAL A 1 210 ? -17.576 1.832 9.750 1.00 87.88 210 VAL A N 1
ATOM 1727 C CA . VAL A 1 210 ? -17.027 2.406 10.992 1.00 87.88 210 VAL A CA 1
ATOM 1728 C C . VAL A 1 210 ? -17.506 3.840 11.203 1.00 87.88 210 VAL A C 1
ATOM 1730 O O . VAL A 1 210 ? -17.803 4.208 12.344 1.00 87.88 210 VAL A O 1
ATOM 1733 N N . ASP A 1 211 ? -17.650 4.619 10.133 1.00 71.38 211 ASP A N 1
ATOM 1734 C CA . ASP A 1 211 ? -18.148 5.999 10.164 1.00 71.38 211 ASP A CA 1
ATOM 1735 C C . ASP A 1 211 ? -19.542 6.075 10.803 1.00 71.38 211 ASP A C 1
ATOM 1737 O O . ASP A 1 211 ? -19.847 6.984 11.578 1.00 71.38 211 ASP A O 1
ATOM 1741 N N . GLN A 1 212 ? -20.364 5.043 10.602 1.00 63.66 212 GLN A N 1
ATOM 1742 C CA . GLN A 1 212 ? -21.686 4.919 11.223 1.00 63.66 212 GLN A CA 1
ATOM 1743 C C . GLN A 1 212 ? -21.637 4.678 12.745 1.00 63.66 212 GLN A C 1
ATOM 1745 O O . GLN A 1 212 ? -22.650 4.844 13.425 1.00 63.66 212 GLN A O 1
ATOM 1750 N N . ARG A 1 213 ? -20.485 4.280 13.306 1.00 66.62 213 ARG A N 1
ATOM 1751 C CA . ARG A 1 213 ? -20.337 3.842 14.708 1.00 66.62 213 ARG A CA 1
ATOM 1752 C C . ARG A 1 213 ? -19.606 4.837 15.625 1.00 66.62 213 ARG A C 1
ATOM 1754 O O . ARG A 1 213 ? -19.404 4.491 16.786 1.00 66.62 213 ARG A O 1
ATOM 1761 N N . GLN A 1 214 ? -19.224 6.033 15.146 1.00 66.69 214 GLN A N 1
ATOM 1762 C CA . GLN A 1 214 ? -18.546 7.125 15.890 1.00 66.69 214 GLN A CA 1
ATOM 1763 C C . GLN A 1 214 ? -17.738 6.663 17.127 1.00 66.69 214 GLN A C 1
ATOM 1765 O O . GLN A 1 214 ? -18.123 6.874 18.278 1.00 66.69 214 GLN A O 1
ATOM 1770 N N . GLY A 1 215 ? -16.602 5.997 16.893 1.00 78.75 215 GLY A N 1
ATOM 1771 C CA . GLY A 1 215 ? -15.721 5.504 17.957 1.00 78.75 215 GLY A CA 1
ATOM 1772 C C . GLY A 1 215 ? -14.559 6.451 18.277 1.00 78.75 215 GLY A C 1
ATOM 1773 O O . GLY A 1 215 ? -13.940 7.011 17.373 1.00 78.75 215 GLY A O 1
ATOM 1774 N N . SER A 1 216 ? -14.195 6.569 19.560 1.00 90.19 216 SER A N 1
ATOM 1775 C CA . SER A 1 216 ? -12.976 7.273 19.999 1.00 90.19 216 SER A CA 1
ATOM 1776 C C . SER A 1 216 ? -11.736 6.375 19.933 1.00 90.19 216 SER A C 1
ATOM 1778 O O . SER A 1 216 ? -11.755 5.242 20.430 1.00 90.19 216 SER A O 1
ATOM 1780 N N . MET A 1 217 ? -10.615 6.914 19.439 1.00 92.69 217 MET A N 1
ATOM 1781 C CA . MET A 1 217 ? -9.326 6.210 19.421 1.00 92.69 217 MET A CA 1
ATOM 1782 C C . MET A 1 217 ? -8.836 5.795 20.800 1.00 92.69 217 MET A C 1
ATOM 1784 O O . MET A 1 217 ? -8.255 4.721 20.940 1.00 92.69 217 MET A O 1
ATOM 1788 N N . ARG A 1 218 ? -9.101 6.593 21.841 1.00 87.94 218 ARG A N 1
ATOM 1789 C CA . ARG A 1 218 ? -8.659 6.273 23.209 1.00 87.94 218 ARG A CA 1
ATOM 1790 C C . ARG A 1 218 ? -9.240 4.951 23.713 1.00 87.94 218 ARG A C 1
ATOM 1792 O O . ARG A 1 218 ? -8.593 4.257 24.490 1.00 87.94 218 ARG A O 1
ATOM 1799 N N . ILE A 1 219 ? -10.445 4.607 23.259 1.00 88.94 219 ILE A N 1
ATOM 1800 C CA . ILE A 1 219 ? -11.156 3.381 23.642 1.00 88.94 219 ILE A CA 1
ATOM 1801 C C . ILE A 1 219 ? -10.810 2.227 22.693 1.00 88.94 219 ILE A C 1
ATOM 1803 O O . ILE A 1 219 ? -10.739 1.078 23.125 1.00 88.94 219 ILE A O 1
ATOM 1807 N N . ALA A 1 220 ? -10.595 2.514 21.407 1.00 92.12 220 ALA A N 1
ATOM 1808 C CA . ALA A 1 220 ? -10.344 1.492 20.394 1.00 92.12 220 ALA A CA 1
ATOM 1809 C C . ALA A 1 220 ? -8.881 1.024 20.335 1.00 92.12 220 ALA A C 1
ATOM 1811 O O . ALA A 1 220 ? -8.636 -0.167 20.156 1.00 92.12 220 ALA A O 1
ATOM 1812 N N . ALA A 1 221 ? -7.906 1.917 20.537 1.00 92.12 221 ALA A N 1
ATOM 1813 C CA . ALA A 1 221 ? -6.477 1.602 20.442 1.00 92.12 221 ALA A CA 1
ATOM 1814 C C . ALA A 1 221 ? -6.012 0.423 21.328 1.00 92.12 221 ALA A C 1
ATOM 1816 O O . ALA A 1 221 ? -5.161 -0.342 20.874 1.00 92.12 221 ALA A O 1
ATOM 1817 N N . PRO A 1 222 ? -6.554 0.194 22.545 1.00 92.94 222 PRO A N 1
ATOM 1818 C CA . PRO A 1 222 ? -6.233 -0.995 23.338 1.00 92.94 222 PRO A CA 1
ATOM 1819 C C . PRO A 1 222 ? -6.535 -2.340 22.659 1.00 92.94 222 PRO A C 1
ATOM 1821 O O . PRO A 1 222 ? -5.923 -3.336 23.036 1.00 92.94 222 PRO A O 1
ATOM 1824 N N . ARG A 1 223 ? -7.435 -2.387 21.662 1.00 91.94 223 ARG A N 1
ATOM 1825 C CA . ARG A 1 223 ? -7.741 -3.604 20.882 1.00 91.94 223 ARG A CA 1
ATOM 1826 C C . ARG A 1 223 ? -6.590 -4.020 19.966 1.00 91.94 223 ARG A C 1
ATOM 1828 O O . ARG A 1 223 ? -6.534 -5.172 19.544 1.00 91.94 223 ARG A O 1
ATOM 1835 N N . ILE A 1 224 ? -5.691 -3.088 19.649 1.00 94.62 224 ILE A N 1
ATOM 1836 C CA . ILE A 1 224 ? -4.558 -3.331 18.764 1.00 94.62 224 ILE A CA 1
ATOM 1837 C C . ILE A 1 224 ? -3.500 -4.137 19.499 1.00 94.62 224 ILE A C 1
ATOM 1839 O O . ILE A 1 224 ? -2.950 -3.699 20.516 1.00 94.62 224 ILE A O 1
ATOM 1843 N N . SER A 1 225 ? -3.201 -5.317 18.958 1.00 93.06 225 SER A N 1
ATOM 1844 C CA . SER A 1 225 ? -2.169 -6.194 19.514 1.00 93.06 225 SER A CA 1
ATOM 1845 C C . SER A 1 225 ? -0.754 -5.689 19.227 1.00 93.06 225 SER A C 1
ATOM 1847 O O . SER A 1 225 ? 0.155 -5.943 20.014 1.00 93.06 225 SER A O 1
ATOM 1849 N N . ASP A 1 226 ? -0.556 -4.978 18.114 1.00 95.38 226 ASP A N 1
ATOM 1850 C CA . ASP A 1 226 ? 0.753 -4.458 17.722 1.00 95.38 226 ASP A CA 1
ATOM 1851 C C . ASP A 1 226 ? 1.113 -3.185 18.508 1.00 95.38 226 ASP A C 1
ATOM 1853 O O . ASP A 1 226 ? 0.446 -2.150 18.423 1.00 95.38 226 ASP A O 1
ATOM 1857 N N . VAL A 1 227 ? 2.182 -3.270 19.303 1.00 95.25 227 VAL A N 1
ATOM 1858 C CA . VAL A 1 227 ? 2.604 -2.192 20.207 1.00 95.25 227 VAL A CA 1
ATOM 1859 C C . VAL A 1 227 ? 3.106 -0.968 19.443 1.00 95.25 227 VAL A C 1
ATOM 1861 O O . VAL A 1 227 ? 2.823 0.153 19.866 1.00 95.25 227 VAL A O 1
ATOM 1864 N N . GLU A 1 228 ? 3.822 -1.167 18.333 1.00 95.81 228 GLU A N 1
ATOM 1865 C CA . GLU A 1 228 ? 4.335 -0.072 17.504 1.00 95.81 228 GLU A CA 1
ATOM 1866 C C . GLU A 1 228 ? 3.161 0.683 16.883 1.00 95.81 228 GLU A C 1
ATOM 1868 O O . GLU A 1 228 ? 3.082 1.906 17.010 1.00 95.81 228 GLU A O 1
ATOM 1873 N N . ILE A 1 229 ? 2.198 -0.047 16.312 1.00 96.25 229 ILE A N 1
ATOM 1874 C CA . ILE A 1 229 ? 1.012 0.546 15.685 1.00 96.25 229 ILE A CA 1
ATOM 1875 C C . ILE A 1 229 ? 0.176 1.328 16.684 1.00 96.25 229 ILE A C 1
ATOM 1877 O O . ILE A 1 229 ? -0.151 2.498 16.479 1.00 96.25 229 ILE A O 1
ATOM 1881 N N . ARG A 1 230 ? -0.091 0.716 17.835 1.00 96.12 230 ARG A N 1
ATOM 1882 C CA . ARG A 1 230 ? -0.781 1.385 18.933 1.00 96.12 230 ARG A CA 1
ATOM 1883 C C . ARG A 1 230 ? -0.055 2.652 19.395 1.00 96.12 230 ARG A C 1
ATOM 1885 O O . ARG A 1 230 ? -0.718 3.606 19.792 1.00 96.12 230 ARG A O 1
ATOM 1892 N N . SER A 1 231 ? 1.279 2.680 19.352 1.00 95.31 231 SER A N 1
ATOM 1893 C CA . SER A 1 231 ? 2.054 3.836 19.810 1.00 95.31 231 SER A CA 1
ATOM 1894 C C . SER A 1 231 ? 1.871 5.065 18.920 1.00 95.31 231 SER A C 1
ATOM 1896 O O . SER A 1 231 ? 1.655 6.151 19.454 1.00 95.31 231 SER A O 1
ATOM 1898 N N . TYR A 1 232 ? 1.879 4.916 17.591 1.00 95.06 232 TYR A N 1
ATOM 1899 C CA . TYR A 1 232 ? 1.683 6.060 16.699 1.00 95.06 232 TYR A CA 1
ATOM 1900 C C . TYR A 1 232 ? 0.219 6.510 16.627 1.00 95.06 232 TYR A C 1
ATOM 1902 O O . TYR A 1 232 ? -0.041 7.693 16.455 1.00 95.06 232 TYR A O 1
ATOM 1910 N N . LEU A 1 233 ? -0.745 5.612 16.853 1.00 94.69 233 LEU A N 1
ATOM 1911 C CA . LEU A 1 233 ? -2.166 5.974 16.947 1.00 94.69 233 LEU A CA 1
ATOM 1912 C C . LEU A 1 233 ? -2.492 6.848 18.167 1.00 94.69 233 LEU A C 1
ATOM 1914 O O . LEU A 1 233 ? -3.494 7.555 18.170 1.00 94.69 233 LEU A O 1
ATOM 1918 N N . LEU A 1 234 ? -1.676 6.762 19.221 1.00 94.25 234 LEU A N 1
ATOM 1919 C CA . LEU A 1 234 ? -1.867 7.489 20.479 1.00 94.25 234 LEU A CA 1
ATOM 1920 C C . LEU A 1 234 ? -0.889 8.655 20.657 1.00 94.25 234 LEU A C 1
ATOM 1922 O O . LEU A 1 234 ? -1.003 9.403 21.627 1.00 94.25 234 LEU A O 1
ATOM 1926 N N . ASN A 1 235 ? 0.088 8.797 19.760 1.00 96.12 235 ASN A N 1
ATOM 1927 C CA . ASN A 1 235 ? 1.116 9.821 19.846 1.00 96.12 235 ASN A CA 1
ATOM 1928 C C . ASN A 1 235 ? 1.379 10.439 18.462 1.00 96.12 235 ASN A C 1
ATOM 1930 O O . ASN A 1 235 ? 2.077 9.831 17.642 1.00 96.12 235 ASN A O 1
ATOM 1934 N N . PRO A 1 236 ? 0.906 11.675 18.225 1.00 96.19 236 PRO A N 1
ATOM 1935 C CA . PRO A 1 236 ? 1.039 12.333 16.929 1.00 96.19 236 PRO A CA 1
ATOM 1936 C C . PRO A 1 236 ? 2.492 12.575 16.492 1.00 96.19 236 PRO A C 1
ATOM 1938 O O . PRO A 1 236 ? 2.795 12.543 15.303 1.00 96.19 236 PRO A O 1
ATOM 1941 N N . LEU A 1 237 ? 3.428 12.740 17.438 1.00 97.06 237 LEU A N 1
ATOM 1942 C CA . LEU A 1 237 ? 4.858 12.850 17.117 1.00 97.06 237 LEU A CA 1
ATOM 1943 C C . LEU A 1 237 ? 5.417 11.528 16.582 1.00 97.06 237 LEU A C 1
ATOM 1945 O O . LEU A 1 237 ? 6.224 11.528 15.655 1.00 97.06 237 LEU A O 1
ATOM 1949 N N . LEU A 1 238 ? 4.989 10.393 17.143 1.00 97.12 238 LEU A N 1
ATOM 1950 C CA . LEU A 1 238 ? 5.404 9.080 16.644 1.00 97.12 238 LEU A CA 1
ATOM 1951 C C . LEU A 1 238 ? 4.784 8.784 15.274 1.00 97.12 238 LEU A C 1
ATOM 1953 O O . LEU A 1 238 ? 5.467 8.219 14.422 1.00 97.12 238 LEU A O 1
ATOM 1957 N N . ALA A 1 239 ? 3.542 9.214 15.033 1.00 96.25 239 ALA A N 1
ATOM 1958 C CA . ALA A 1 239 ? 2.914 9.134 13.715 1.00 96.25 239 ALA A CA 1
ATOM 1959 C C . ALA A 1 239 ? 3.648 9.978 12.668 1.00 96.25 239 ALA A C 1
ATOM 1961 O O . ALA A 1 239 ? 3.999 9.447 11.615 1.00 96.25 239 ALA A O 1
ATOM 1962 N N . LEU A 1 240 ? 3.970 11.239 12.978 1.00 95.94 240 LEU A N 1
ATOM 1963 C CA . LEU A 1 240 ? 4.769 12.102 12.105 1.00 95.94 240 LEU A CA 1
ATOM 1964 C C . LEU A 1 240 ? 6.144 11.487 11.804 1.00 95.94 240 LEU A C 1
ATOM 1966 O O . LEU A 1 240 ? 6.588 11.494 10.656 1.00 95.94 240 LEU A O 1
ATOM 1970 N N . ASN A 1 241 ? 6.812 10.916 12.809 1.00 95.56 241 ASN A N 1
ATOM 1971 C CA . ASN A 1 241 ? 8.104 10.253 12.620 1.00 95.56 241 ASN A CA 1
ATOM 1972 C C . ASN A 1 241 ? 7.985 9.014 11.725 1.00 95.56 241 ASN A C 1
ATOM 1974 O O . ASN A 1 241 ? 8.810 8.833 10.828 1.00 95.56 241 ASN A O 1
ATOM 1978 N N . LYS A 1 242 ? 6.954 8.180 11.925 1.00 95.94 242 LYS A N 1
ATOM 1979 C CA . LYS A 1 242 ? 6.696 7.020 11.060 1.00 95.94 242 LYS A CA 1
ATOM 1980 C C . LYS A 1 242 ? 6.401 7.473 9.632 1.00 95.94 242 LYS A C 1
ATOM 1982 O O . LYS A 1 242 ? 7.049 6.969 8.717 1.00 95.94 242 LYS A O 1
ATOM 1987 N N . PHE A 1 243 ? 5.521 8.458 9.444 1.00 95.19 243 PHE A N 1
ATOM 1988 C CA . PHE A 1 243 ? 5.229 9.042 8.135 1.00 95.19 243 PHE A CA 1
ATOM 1989 C C . PHE A 1 243 ? 6.497 9.546 7.451 1.00 95.19 243 PHE A C 1
ATOM 1991 O O . PHE A 1 243 ? 6.813 9.106 6.353 1.00 95.19 243 PHE A O 1
ATOM 1998 N N . SER A 1 244 ? 7.280 10.381 8.136 1.00 93.81 244 SER A N 1
ATOM 1999 C CA . SER A 1 244 ? 8.536 10.923 7.610 1.00 93.81 244 SER A CA 1
ATOM 2000 C C . SER A 1 244 ? 9.511 9.809 7.231 1.00 93.81 244 SER A C 1
ATOM 2002 O O . SER A 1 244 ? 10.144 9.875 6.186 1.00 93.81 244 SER A O 1
ATOM 2004 N N . SER A 1 245 ? 9.603 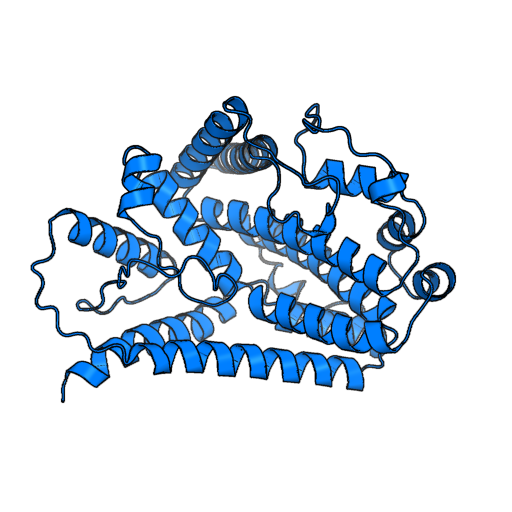8.748 8.037 1.00 93.69 245 SER A N 1
ATOM 2005 C CA . SER A 1 245 ? 10.485 7.612 7.748 1.00 93.69 245 SER A CA 1
ATOM 2006 C C . SER A 1 245 ? 10.058 6.795 6.526 1.00 93.69 245 SER A C 1
ATOM 2008 O O . SER A 1 245 ? 10.918 6.251 5.830 1.00 93.69 245 SER A O 1
ATOM 2010 N N . LEU A 1 246 ? 8.752 6.700 6.263 1.00 92.50 246 LEU A N 1
ATOM 2011 C CA . LEU A 1 246 ? 8.202 5.992 5.108 1.00 92.50 246 LEU A CA 1
ATOM 2012 C C . LEU A 1 246 ? 8.272 6.862 3.850 1.00 92.50 246 LEU A C 1
ATOM 2014 O O . LEU A 1 246 ? 8.662 6.376 2.793 1.00 92.50 246 LEU A O 1
ATOM 2018 N N . PHE A 1 247 ? 7.949 8.146 3.985 1.00 93.38 247 PHE A N 1
ATOM 2019 C CA . PHE A 1 247 ? 7.816 9.080 2.878 1.00 93.38 247 PHE A CA 1
ATOM 2020 C C . PHE A 1 247 ? 9.164 9.639 2.413 1.00 93.38 247 PHE A C 1
ATOM 2022 O O . PHE A 1 247 ? 9.422 9.681 1.217 1.00 93.38 247 PHE A O 1
ATOM 2029 N N . LEU A 1 248 ? 10.035 10.055 3.336 1.00 92.25 248 LEU A N 1
ATOM 2030 C CA . LEU A 1 248 ? 11.258 10.796 3.025 1.00 92.25 248 LEU A CA 1
ATOM 2031 C C . LEU A 1 248 ? 12.515 9.918 3.030 1.00 92.25 248 LEU A C 1
ATOM 2033 O O . LEU A 1 248 ? 12.621 8.881 3.705 1.00 92.25 248 LEU A O 1
ATOM 2037 N N . ALA A 1 249 ? 13.520 10.380 2.289 1.00 91.31 249 ALA A N 1
ATOM 2038 C CA . ALA A 1 249 ? 14.892 9.909 2.411 1.00 91.31 249 ALA A CA 1
ATOM 2039 C C . ALA A 1 249 ? 15.562 10.448 3.694 1.00 91.31 249 ALA A C 1
ATOM 2041 O O . ALA A 1 249 ? 15.197 11.523 4.178 1.00 91.31 249 ALA A O 1
ATOM 2042 N N . PRO A 1 250 ? 16.580 9.755 4.247 1.00 88.69 250 PRO A N 1
ATOM 2043 C CA . PRO A 1 250 ? 17.353 10.279 5.371 1.00 88.69 250 PRO A CA 1
ATOM 2044 C C . PRO A 1 250 ? 17.930 11.669 5.070 1.00 88.69 250 PRO A C 1
ATOM 2046 O O . PRO A 1 250 ? 18.599 11.862 4.058 1.00 88.69 250 PRO A O 1
ATOM 2049 N N . GLY A 1 251 ? 17.679 12.632 5.961 1.00 87.12 251 GLY A N 1
ATOM 2050 C CA . GLY A 1 251 ? 18.144 14.018 5.821 1.00 87.12 251 GLY A CA 1
ATOM 2051 C C . GLY A 1 251 ? 17.280 14.910 4.922 1.00 87.12 251 GLY A C 1
ATOM 2052 O O . GLY A 1 251 ? 17.511 16.116 4.889 1.00 87.12 251 GLY A O 1
ATOM 2053 N N . GLN A 1 252 ? 16.276 14.356 4.236 1.00 88.56 252 GLN A N 1
ATOM 2054 C CA . GLN A 1 252 ? 15.306 15.137 3.473 1.00 88.56 252 GLN A CA 1
ATOM 2055 C C . GLN A 1 252 ? 14.282 15.791 4.414 1.00 88.56 252 GLN A C 1
ATOM 2057 O O . GLN A 1 252 ? 13.984 15.273 5.491 1.00 88.56 252 GLN A O 1
ATOM 2062 N N . GLN A 1 253 ? 13.746 16.940 4.005 1.00 87.00 253 GLN A N 1
ATOM 2063 C CA . GLN A 1 253 ? 12.698 17.669 4.717 1.00 87.00 253 GLN A CA 1
ATOM 2064 C C . GLN A 1 253 ? 11.532 17.941 3.770 1.00 87.00 253 GLN A C 1
ATOM 2066 O O . GLN A 1 253 ? 11.733 18.068 2.562 1.00 87.00 253 GLN A O 1
ATOM 2071 N N . PHE A 1 254 ? 10.325 18.053 4.322 1.00 84.69 254 PHE A N 1
ATOM 2072 C CA . PHE A 1 254 ? 9.165 18.486 3.551 1.00 84.69 254 PHE A CA 1
ATOM 2073 C C . PHE A 1 254 ? 9.337 19.946 3.108 1.00 84.69 254 PHE A C 1
ATOM 2075 O O . PHE A 1 254 ? 9.754 20.768 3.929 1.00 84.69 254 PHE A O 1
ATOM 2082 N N . PRO A 1 255 ? 8.966 20.304 1.864 1.00 79.75 255 PRO A N 1
ATOM 2083 C CA . PRO A 1 255 ? 8.977 21.700 1.423 1.00 79.75 255 PRO A CA 1
ATOM 2084 C C . PRO A 1 255 ? 8.078 22.594 2.284 1.00 79.75 255 PRO A C 1
ATOM 2086 O O . PRO A 1 255 ? 8.444 23.722 2.606 1.00 79.75 255 PRO A O 1
ATOM 2089 N N . THR A 1 256 ? 6.927 22.060 2.704 1.00 82.00 256 THR A N 1
ATOM 2090 C CA . THR A 1 256 ? 6.074 22.663 3.732 1.00 82.00 256 THR A CA 1
ATOM 2091 C C . THR A 1 256 ? 6.229 21.865 5.025 1.00 82.00 256 THR A C 1
ATOM 2093 O O . THR A 1 256 ? 5.912 20.675 5.024 1.00 82.00 256 THR A O 1
ATOM 2096 N N . PRO A 1 257 ? 6.703 22.472 6.129 1.00 84.88 257 PRO A N 1
ATOM 2097 C CA . PRO A 1 257 ? 6.868 21.759 7.389 1.00 84.88 257 PRO A CA 1
ATOM 2098 C C . PRO A 1 257 ? 5.547 21.155 7.875 1.00 84.88 257 PRO A C 1
ATOM 2100 O O . PRO A 1 257 ? 4.555 21.867 8.033 1.00 84.88 257 PRO A O 1
ATOM 2103 N N . LEU A 1 258 ? 5.553 19.850 8.142 1.00 89.56 258 LEU A N 1
ATOM 2104 C CA . LEU A 1 258 ? 4.457 19.167 8.825 1.00 89.56 258 LEU A CA 1
ATOM 2105 C C . LEU A 1 258 ? 4.668 19.233 10.338 1.00 89.56 258 LEU A C 1
ATOM 2107 O O . LEU A 1 258 ? 5.798 19.138 10.825 1.00 89.56 258 LEU A O 1
ATOM 2111 N N . SER A 1 259 ? 3.578 19.379 11.084 1.00 91.19 259 SER A N 1
ATOM 2112 C CA . SER A 1 259 ? 3.575 19.382 12.542 1.00 91.19 259 SER A CA 1
ATOM 2113 C C . SER A 1 259 ? 2.930 18.107 13.088 1.00 91.19 259 SER A C 1
ATOM 2115 O O . SER A 1 259 ? 2.282 17.340 12.376 1.00 91.19 259 SER A O 1
ATOM 2117 N N . ALA A 1 260 ? 3.098 17.875 14.390 1.00 92.69 260 ALA A N 1
ATOM 2118 C CA . ALA A 1 260 ? 2.420 16.780 15.074 1.00 92.69 260 ALA A CA 1
ATOM 2119 C C . ALA A 1 260 ? 0.887 16.922 15.011 1.00 92.69 260 ALA A C 1
ATOM 2121 O O . ALA A 1 260 ? 0.182 15.923 15.049 1.00 92.69 260 ALA A O 1
ATOM 2122 N N . GLU A 1 261 ? 0.359 18.142 14.887 1.00 91.69 261 GLU A N 1
ATOM 2123 C CA . GLU A 1 261 ? -1.087 18.386 14.840 1.00 91.69 261 GLU A CA 1
ATOM 2124 C C . GLU A 1 261 ? -1.728 17.786 13.584 1.00 91.69 261 GLU A C 1
ATOM 2126 O O . GLU A 1 261 ? -2.845 17.281 13.668 1.00 91.69 261 GLU A O 1
ATOM 2131 N N . ASN A 1 262 ? -0.996 17.726 12.460 1.00 91.88 262 ASN A N 1
ATOM 2132 C CA . ASN A 1 262 ? -1.452 17.055 11.234 1.00 91.88 262 ASN A CA 1
ATOM 2133 C C . ASN A 1 262 ? -1.729 15.554 11.446 1.00 91.88 262 ASN A C 1
ATOM 2135 O O . ASN A 1 262 ? -2.432 14.935 10.654 1.00 91.88 262 ASN A O 1
ATOM 2139 N N . PHE A 1 263 ? -1.187 14.971 12.518 1.00 94.50 263 PHE A N 1
ATOM 2140 C CA . PHE A 1 263 ? -1.320 13.560 12.874 1.00 94.50 263 PHE A CA 1
ATOM 2141 C C . PHE A 1 263 ? -2.089 13.359 14.189 1.00 94.50 263 PHE A C 1
ATOM 2143 O O . PHE A 1 263 ? -1.984 12.300 14.813 1.00 94.50 263 PHE A O 1
ATOM 2150 N N . ASN A 1 264 ? -2.845 14.362 14.651 1.00 93.25 264 ASN A N 1
ATOM 2151 C CA . ASN A 1 264 ? -3.672 14.228 15.848 1.00 93.25 264 ASN A CA 1
ATOM 2152 C C . ASN A 1 264 ? -4.933 13.398 15.556 1.00 93.25 264 ASN A C 1
ATOM 2154 O O . ASN A 1 264 ? -5.942 13.918 15.085 1.00 93.25 264 ASN A O 1
ATOM 2158 N N . ILE A 1 265 ? -4.867 12.093 15.830 1.00 92.81 265 ILE A N 1
ATOM 2159 C CA . ILE A 1 265 ? -5.956 11.155 15.545 1.00 92.81 265 ILE A CA 1
ATOM 2160 C C . ILE A 1 265 ? -6.874 10.977 16.760 1.00 92.81 265 ILE A C 1
ATOM 2162 O O . ILE A 1 265 ? -6.488 10.398 17.776 1.00 92.81 265 ILE A O 1
ATOM 2166 N N . GLU A 1 266 ? -8.134 11.394 16.628 1.00 92.06 266 GLU A N 1
ATOM 2167 C CA . GLU A 1 266 ? -9.128 11.296 17.709 1.00 92.06 266 GLU A CA 1
ATOM 2168 C C . GLU A 1 266 ? -10.185 10.202 17.485 1.00 92.06 266 GLU A C 1
ATOM 2170 O O . GLU A 1 266 ? -10.724 9.646 18.452 1.00 92.06 266 GLU A O 1
ATOM 2175 N N . THR A 1 267 ? -10.450 9.844 16.225 1.00 93.81 267 THR A N 1
ATOM 2176 C CA . THR A 1 267 ? -11.525 8.926 15.812 1.00 93.81 267 THR A CA 1
ATOM 2177 C C . THR A 1 267 ? -10.991 7.618 15.231 1.00 93.81 267 THR A C 1
ATOM 2179 O O . THR A 1 267 ? -9.899 7.580 14.661 1.00 93.81 267 THR A O 1
ATOM 2182 N N . VAL A 1 268 ? -11.770 6.535 15.356 1.00 94.69 268 VAL A N 1
ATOM 2183 C CA . VAL A 1 268 ? -11.428 5.226 14.757 1.00 94.69 268 VAL A CA 1
ATOM 2184 C C . VAL A 1 268 ? -11.215 5.340 13.249 1.00 94.69 268 VAL A C 1
ATOM 2186 O O . VAL A 1 268 ? -10.240 4.796 12.738 1.00 94.69 268 VAL A O 1
ATOM 2189 N N . GLU A 1 269 ? -12.072 6.096 12.564 1.00 94.00 269 GLU A N 1
ATOM 2190 C CA . GLU A 1 269 ? -11.935 6.430 11.143 1.00 94.00 269 GLU A CA 1
ATOM 2191 C C . GLU A 1 269 ? -10.561 7.046 10.837 1.00 94.00 269 GLU A C 1
ATOM 2193 O O . GLU A 1 269 ? -9.835 6.539 9.983 1.00 94.00 269 GLU A O 1
ATOM 2198 N N . GLY A 1 270 ? -10.158 8.087 11.577 1.00 93.69 270 GLY A N 1
ATOM 2199 C CA . GLY A 1 270 ? -8.847 8.714 11.410 1.00 93.69 270 GLY A CA 1
ATOM 2200 C C . GLY A 1 270 ? -7.695 7.737 11.661 1.00 93.69 270 GLY A C 1
ATOM 2201 O O . GLY A 1 270 ? -6.680 7.776 10.969 1.00 93.69 270 GLY A O 1
ATOM 2202 N N . GLY A 1 271 ? -7.862 6.812 12.612 1.00 95.38 271 GLY A N 1
ATOM 2203 C CA . GLY A 1 271 ? -6.881 5.762 12.891 1.00 95.38 271 GLY A CA 1
ATOM 2204 C C . GLY A 1 271 ? -6.737 4.773 11.740 1.00 95.38 271 GLY A C 1
ATOM 2205 O O . GLY A 1 271 ? -5.617 4.430 11.359 1.00 95.38 271 GLY A O 1
ATOM 2206 N N . ILE A 1 272 ? -7.856 4.351 11.147 1.00 95.94 272 ILE A N 1
ATOM 2207 C CA . ILE A 1 272 ? -7.859 3.482 9.967 1.00 95.94 272 ILE A CA 1
ATOM 2208 C C . ILE A 1 272 ? -7.253 4.217 8.766 1.00 95.94 272 ILE A C 1
ATOM 2210 O O . ILE A 1 272 ? -6.398 3.640 8.100 1.00 95.94 272 ILE A O 1
ATOM 2214 N N . LYS A 1 273 ? -7.606 5.489 8.530 1.00 94.88 273 LYS A N 1
ATOM 2215 C CA . LYS A 1 273 ? -7.021 6.324 7.463 1.00 94.88 273 LYS A CA 1
ATOM 2216 C C . LYS A 1 273 ? -5.505 6.478 7.611 1.00 94.88 273 LYS A C 1
ATOM 2218 O O . LYS A 1 273 ? -4.784 6.301 6.632 1.00 94.88 273 LYS A O 1
ATOM 2223 N N . LEU A 1 274 ? -5.006 6.713 8.829 1.00 95.81 274 LEU A N 1
ATOM 2224 C CA . LEU A 1 274 ? -3.565 6.788 9.099 1.00 95.81 274 LEU A CA 1
ATOM 2225 C C . LEU A 1 274 ? -2.853 5.469 8.756 1.00 95.81 274 LEU A C 1
ATOM 2227 O O . LEU A 1 274 ? -1.838 5.477 8.058 1.00 95.81 274 LEU A O 1
ATOM 2231 N N . ILE A 1 275 ? -3.377 4.333 9.230 1.00 97.19 275 ILE A N 1
ATOM 2232 C CA . ILE A 1 275 ? -2.785 3.016 8.944 1.00 97.19 275 ILE A CA 1
ATOM 2233 C C . ILE A 1 275 ? -2.868 2.701 7.449 1.00 97.19 275 ILE A C 1
ATOM 2235 O O . ILE A 1 275 ? -1.919 2.160 6.882 1.00 97.19 275 ILE A O 1
ATOM 2239 N N . PHE A 1 276 ? -3.981 3.047 6.802 1.00 96.38 276 PHE A N 1
ATOM 2240 C CA . PHE A 1 276 ? -4.169 2.817 5.378 1.00 96.38 276 PHE A CA 1
ATOM 2241 C C . PHE A 1 276 ? -3.170 3.623 4.543 1.00 96.38 276 PHE A C 1
ATOM 2243 O O . PHE A 1 276 ? -2.545 3.058 3.653 1.00 96.38 276 PHE A O 1
ATOM 2250 N N . MET A 1 277 ? -2.923 4.889 4.881 1.00 95.31 277 MET A N 1
ATOM 2251 C CA . MET A 1 277 ? -1.878 5.692 4.241 1.00 95.31 277 MET A CA 1
ATOM 2252 C C . MET A 1 277 ? -0.492 5.032 4.379 1.00 95.31 277 MET A C 1
ATOM 2254 O O . MET A 1 277 ? 0.229 4.899 3.392 1.00 95.31 277 MET A O 1
ATOM 2258 N N . PHE A 1 278 ? -0.118 4.542 5.569 1.00 96.62 278 PHE A N 1
ATOM 2259 C CA . PHE A 1 278 ? 1.148 3.809 5.743 1.00 96.62 278 PHE A CA 1
ATOM 2260 C C . PHE A 1 278 ? 1.214 2.527 4.909 1.00 96.62 278 PHE A C 1
ATOM 2262 O O . PHE A 1 278 ? 2.263 2.214 4.338 1.00 96.62 278 PHE A O 1
ATOM 2269 N N . LEU A 1 279 ? 0.098 1.806 4.809 1.00 95.38 279 LEU A N 1
ATOM 2270 C CA . LEU A 1 279 ? -0.018 0.623 3.969 1.00 95.38 279 LEU A CA 1
ATOM 2271 C C . LEU A 1 279 ? 0.159 0.967 2.484 1.00 95.38 279 LEU A C 1
ATOM 2273 O O . LEU A 1 279 ? 0.903 0.270 1.800 1.00 95.38 279 LEU A O 1
ATOM 2277 N N . VAL A 1 280 ? -0.470 2.038 1.991 1.00 92.06 280 VAL A N 1
ATOM 2278 C CA . VAL A 1 280 ? -0.333 2.496 0.598 1.00 92.06 280 VAL A CA 1
ATOM 2279 C C . VAL A 1 280 ? 1.123 2.840 0.287 1.00 92.06 280 VAL A C 1
ATOM 2281 O O . VAL A 1 280 ? 1.689 2.262 -0.634 1.00 92.06 280 VAL A O 1
ATOM 2284 N N . ILE A 1 281 ? 1.775 3.666 1.110 1.00 92.12 281 ILE A N 1
ATOM 2285 C CA . ILE A 1 281 ? 3.188 4.044 0.910 1.00 92.12 281 ILE A CA 1
ATOM 2286 C C . ILE A 1 281 ? 4.103 2.805 0.906 1.00 92.12 281 ILE A C 1
ATOM 2288 O O . ILE A 1 281 ? 5.057 2.715 0.129 1.00 92.12 281 ILE A O 1
ATOM 2292 N N . THR A 1 282 ? 3.800 1.817 1.753 1.00 93.25 282 THR A N 1
ATOM 2293 C CA . THR A 1 282 ? 4.527 0.539 1.795 1.00 93.25 282 THR A CA 1
ATOM 2294 C C . THR A 1 282 ? 4.336 -0.266 0.506 1.00 93.25 282 THR A C 1
ATOM 2296 O O . THR A 1 282 ? 5.301 -0.830 -0.012 1.00 93.25 282 THR A O 1
ATOM 2299 N N . LYS A 1 283 ? 3.116 -0.299 -0.040 1.00 90.69 283 LYS A N 1
ATOM 2300 C CA . LYS A 1 283 ? 2.788 -1.009 -1.284 1.00 90.69 283 LYS A CA 1
ATOM 2301 C C . LYS A 1 283 ? 3.424 -0.373 -2.515 1.00 90.69 283 LYS A C 1
ATOM 2303 O O . LYS A 1 283 ? 3.914 -1.107 -3.365 1.00 90.69 283 LYS A O 1
ATOM 2308 N N . GLU A 1 284 ? 3.492 0.954 -2.570 1.00 89.06 284 GLU A N 1
ATOM 2309 C CA . GLU A 1 284 ? 4.227 1.694 -3.606 1.00 89.06 284 GLU A CA 1
ATOM 2310 C C . GLU A 1 284 ? 5.715 1.322 -3.605 1.00 89.06 284 GLU A C 1
ATOM 2312 O O . GLU A 1 284 ? 6.290 0.961 -4.632 1.00 89.06 284 GLU A O 1
ATOM 2317 N N . CYS A 1 285 ? 6.330 1.306 -2.416 1.00 89.88 285 CYS A N 1
ATOM 2318 C CA . CYS A 1 285 ? 7.714 0.865 -2.249 1.00 89.88 285 CYS A CA 1
ATOM 2319 C C . CYS A 1 285 ? 7.920 -0.591 -2.693 1.00 89.88 285 CYS A C 1
ATOM 2321 O O . CYS A 1 285 ? 8.930 -0.919 -3.320 1.00 89.88 285 CYS A O 1
ATOM 2323 N N . ARG A 1 286 ? 6.983 -1.481 -2.345 1.00 90.50 286 ARG A N 1
ATOM 2324 C CA . ARG A 1 286 ? 7.010 -2.884 -2.769 1.00 90.50 286 ARG A CA 1
ATOM 2325 C C . ARG A 1 286 ? 6.959 -2.989 -4.291 1.00 90.50 286 ARG A C 1
ATOM 2327 O O . ARG A 1 286 ? 7.794 -3.689 -4.858 1.00 90.50 286 ARG A O 1
ATOM 2334 N N . ALA A 1 287 ? 6.012 -2.310 -4.935 1.00 85.75 287 ALA A N 1
ATOM 2335 C CA . ALA A 1 287 ? 5.828 -2.362 -6.381 1.00 85.75 287 ALA A CA 1
ATOM 2336 C C . ALA A 1 287 ? 7.083 -1.891 -7.128 1.00 85.75 287 ALA A C 1
ATOM 2338 O O . ALA A 1 287 ? 7.560 -2.596 -8.015 1.00 85.75 287 ALA A O 1
ATOM 2339 N N . ASP A 1 288 ? 7.700 -0.785 -6.696 1.00 87.81 288 ASP A N 1
ATOM 2340 C CA . ASP A 1 288 ? 8.981 -0.315 -7.240 1.00 87.81 288 ASP A CA 1
ATOM 2341 C C . ASP A 1 288 ? 10.081 -1.365 -7.164 1.00 87.81 288 ASP A C 1
ATOM 2343 O O . ASP A 1 288 ? 10.753 -1.676 -8.153 1.00 87.81 288 ASP A O 1
ATOM 2347 N N . ILE A 1 289 ? 10.276 -1.912 -5.965 1.00 87.44 289 ILE A N 1
ATOM 2348 C CA . ILE A 1 289 ? 11.343 -2.865 -5.705 1.00 87.44 289 ILE A CA 1
ATOM 2349 C C . ILE A 1 289 ? 11.130 -4.132 -6.537 1.00 87.44 289 ILE A C 1
ATOM 2351 O O . ILE A 1 289 ? 12.053 -4.577 -7.225 1.00 87.44 289 ILE A O 1
ATOM 2355 N N . LEU A 1 290 ? 9.926 -4.708 -6.516 1.00 83.19 290 LEU A N 1
ATOM 2356 C CA . LEU A 1 290 ? 9.623 -5.956 -7.218 1.00 83.19 290 LEU A CA 1
ATOM 2357 C C . LEU A 1 290 ? 9.674 -5.799 -8.743 1.00 83.19 290 LEU A C 1
ATOM 2359 O O . LEU A 1 290 ? 10.229 -6.679 -9.413 1.00 83.19 290 LEU A O 1
ATOM 2363 N N . ALA A 1 291 ? 9.215 -4.661 -9.271 1.00 79.50 291 ALA A N 1
ATOM 2364 C CA . ALA A 1 291 ? 9.318 -4.323 -10.688 1.00 79.50 291 ALA A CA 1
ATOM 2365 C C . ALA A 1 291 ? 10.776 -4.302 -11.168 1.00 79.50 291 ALA A C 1
ATOM 2367 O O . ALA A 1 291 ? 11.093 -4.796 -12.254 1.00 79.50 291 ALA A O 1
ATOM 2368 N N . CYS A 1 292 ? 11.679 -3.782 -10.336 1.00 81.38 292 CYS A N 1
ATOM 2369 C CA . CYS A 1 292 ? 13.099 -3.652 -10.654 1.00 81.38 292 CYS A CA 1
ATOM 2370 C C . CYS A 1 292 ? 13.901 -4.939 -10.397 1.00 81.38 292 CYS A C 1
ATOM 2372 O O . CYS A 1 292 ? 14.923 -5.161 -11.047 1.00 81.38 292 CYS A O 1
ATOM 2374 N N . TYR A 1 293 ? 13.424 -5.838 -9.526 1.00 77.38 293 TYR A N 1
ATOM 2375 C CA . TYR A 1 293 ? 14.022 -7.167 -9.328 1.00 77.38 293 TYR A CA 1
ATOM 2376 C C . TYR A 1 293 ? 13.962 -8.053 -10.581 1.00 77.38 293 TYR A C 1
ATOM 2378 O O . TYR A 1 293 ? 14.768 -8.973 -10.711 1.00 77.38 293 TYR A O 1
ATOM 2386 N N . LYS A 1 294 ? 13.020 -7.802 -11.502 1.00 71.00 294 LYS A N 1
ATOM 2387 C CA . LYS A 1 294 ? 12.909 -8.545 -12.768 1.00 71.00 294 LYS A CA 1
ATOM 2388 C C . LYS A 1 294 ? 13.995 -8.159 -13.776 1.00 71.00 294 LYS A C 1
ATOM 2390 O O . LYS A 1 294 ? 14.456 -9.023 -14.518 1.00 71.00 294 LYS A O 1
ATOM 2395 N N . ASN A 1 295 ? 14.420 -6.892 -13.796 1.00 77.25 295 ASN A N 1
ATOM 2396 C CA . ASN A 1 295 ? 15.488 -6.407 -14.670 1.00 77.25 295 ASN A CA 1
ATOM 2397 C C . ASN A 1 295 ? 16.253 -5.235 -14.029 1.00 77.25 295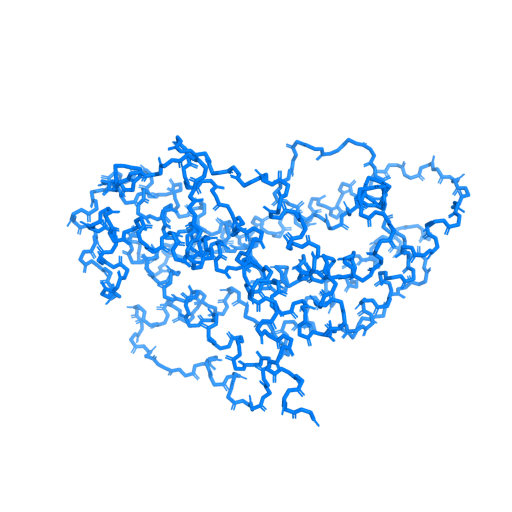 ASN A C 1
ATOM 2399 O O . ASN A 1 295 ? 15.769 -4.104 -13.968 1.00 77.25 295 ASN A O 1
ATOM 2403 N N . LEU A 1 296 ? 17.488 -5.505 -13.600 1.00 79.06 296 LEU A N 1
ATOM 2404 C CA . LEU A 1 296 ? 18.320 -4.556 -12.854 1.00 79.06 296 LEU A CA 1
ATOM 2405 C C . LEU A 1 296 ? 18.722 -3.312 -13.658 1.00 79.06 296 LEU A C 1
ATOM 2407 O O . LEU A 1 296 ? 18.916 -2.246 -13.075 1.00 79.06 296 LEU A O 1
ATOM 2411 N N . ASN A 1 297 ? 18.839 -3.422 -14.986 1.00 81.88 297 ASN A N 1
ATOM 2412 C CA . ASN A 1 297 ? 19.173 -2.275 -15.835 1.00 81.88 297 ASN A CA 1
ATOM 2413 C C . ASN A 1 297 ? 18.006 -1.287 -15.915 1.00 81.88 297 ASN A C 1
ATOM 2415 O O . ASN A 1 297 ? 18.225 -0.077 -15.830 1.00 81.88 297 ASN A O 1
ATOM 2419 N N . ASP A 1 298 ? 16.778 -1.803 -16.005 1.00 81.62 298 ASP A N 1
ATOM 2420 C CA . ASP A 1 298 ? 15.563 -0.987 -15.958 1.00 81.62 298 ASP A CA 1
ATOM 2421 C C . ASP A 1 298 ? 15.432 -0.321 -14.578 1.00 81.62 298 ASP A C 1
ATOM 2423 O O . ASP A 1 298 ? 15.162 0.877 -14.488 1.00 81.62 298 ASP A O 1
ATOM 2427 N N . GLY A 1 299 ? 15.757 -1.051 -13.502 1.00 84.94 299 GLY A N 1
ATOM 2428 C CA . GLY A 1 299 ? 15.792 -0.500 -12.145 1.00 84.94 299 GLY A CA 1
ATOM 2429 C C . GLY A 1 299 ? 16.813 0.621 -11.947 1.00 84.94 299 GLY A C 1
ATOM 2430 O O . GLY A 1 299 ? 16.498 1.642 -11.337 1.00 84.94 299 GLY A O 1
ATOM 2431 N N . ARG A 1 300 ? 18.018 0.493 -12.515 1.00 86.31 300 ARG A N 1
ATOM 2432 C CA . ARG A 1 300 ? 19.024 1.567 -12.495 1.00 86.31 300 ARG A CA 1
ATOM 2433 C C . ARG A 1 300 ? 18.542 2.813 -13.241 1.00 86.31 300 ARG A C 1
ATOM 2435 O O . ARG A 1 300 ? 18.768 3.928 -12.773 1.00 86.31 300 ARG A O 1
ATOM 2442 N N . ALA A 1 301 ? 17.901 2.635 -14.396 1.00 85.12 301 ALA A N 1
ATOM 2443 C CA . ALA A 1 301 ? 17.351 3.747 -15.165 1.00 85.12 301 ALA A CA 1
ATOM 2444 C C . ALA A 1 301 ? 16.231 4.463 -14.392 1.00 85.12 301 ALA A C 1
ATOM 2446 O O . ALA A 1 301 ? 16.235 5.691 -14.325 1.00 85.12 301 ALA A O 1
ATOM 2447 N N . MET A 1 302 ? 15.340 3.706 -13.744 1.00 86.56 302 MET A N 1
ATOM 2448 C CA . MET A 1 302 ? 14.269 4.240 -12.896 1.00 86.56 302 MET A CA 1
ATOM 2449 C C . MET A 1 302 ? 14.815 4.978 -11.664 1.00 86.56 302 MET A C 1
ATOM 2451 O O . MET A 1 302 ? 14.362 6.073 -11.336 1.00 86.56 302 MET A O 1
ATOM 2455 N N . ALA A 1 303 ? 15.858 4.442 -11.021 1.00 89.31 303 ALA A N 1
ATOM 2456 C CA . ALA A 1 303 ? 16.524 5.109 -9.904 1.00 89.31 303 ALA A CA 1
ATOM 2457 C C . ALA A 1 303 ? 17.138 6.459 -10.316 1.00 89.31 303 ALA A C 1
ATOM 2459 O O . ALA A 1 303 ? 17.021 7.440 -9.576 1.00 89.31 303 ALA A O 1
ATOM 2460 N N . LEU A 1 304 ? 17.774 6.524 -11.493 1.00 88.19 304 LEU A N 1
ATOM 2461 C CA . LEU A 1 304 ? 18.327 7.767 -12.036 1.00 88.19 304 LEU A CA 1
ATOM 2462 C C . LEU A 1 304 ? 17.225 8.771 -12.382 1.00 88.19 304 LEU A C 1
ATOM 2464 O O . LEU A 1 304 ? 17.369 9.948 -12.065 1.00 88.19 304 LEU A O 1
ATOM 2468 N N . PHE A 1 305 ? 16.134 8.306 -12.992 1.00 87.06 305 PHE A N 1
ATOM 2469 C CA . PHE A 1 305 ? 14.971 9.135 -13.289 1.00 87.06 305 PHE A CA 1
ATOM 2470 C C . PHE A 1 305 ? 14.414 9.783 -12.015 1.00 87.06 305 PHE A C 1
ATOM 2472 O O . PHE A 1 305 ? 14.371 11.005 -11.918 1.00 87.06 305 PHE A O 1
ATOM 2479 N N . HIS A 1 306 ? 14.110 8.996 -10.979 1.00 88.50 306 HIS A N 1
ATOM 2480 C CA . HIS A 1 306 ? 13.639 9.540 -9.704 1.00 88.50 306 HIS A CA 1
ATOM 2481 C C . HIS A 1 306 ? 14.639 10.501 -9.052 1.00 88.50 306 HIS A C 1
ATOM 2483 O O . HIS A 1 306 ? 14.246 11.515 -8.482 1.00 88.50 306 HIS A O 1
ATOM 2489 N N . PHE A 1 307 ? 15.943 10.237 -9.156 1.00 89.38 307 PHE A N 1
ATOM 2490 C CA . PHE A 1 307 ? 16.945 11.183 -8.666 1.00 89.38 307 PHE A CA 1
ATOM 2491 C C . PHE A 1 307 ? 16.858 12.531 -9.398 1.00 89.38 307 PHE A C 1
ATOM 2493 O O . PHE A 1 307 ? 16.890 13.581 -8.758 1.00 89.38 307 PHE A O 1
ATOM 2500 N N . GLN A 1 308 ? 16.702 12.514 -10.722 1.00 87.19 308 GLN A N 1
ATOM 2501 C CA . GLN A 1 308 ? 16.541 13.726 -11.527 1.00 87.19 308 GLN A CA 1
ATOM 2502 C C . GLN A 1 308 ? 15.259 14.486 -11.166 1.00 87.19 308 GLN A C 1
ATOM 2504 O O . GLN A 1 308 ? 15.327 15.699 -10.968 1.00 87.19 308 GLN A O 1
ATOM 2509 N N . GLU A 1 309 ? 14.130 13.792 -11.000 1.00 84.25 309 GLU A N 1
ATOM 2510 C CA . GLU A 1 309 ? 12.871 14.418 -10.569 1.00 84.25 309 GLU A CA 1
ATOM 2511 C C . GLU A 1 309 ? 12.977 15.010 -9.156 1.00 84.25 309 GLU A C 1
ATOM 2513 O O . GLU A 1 309 ? 12.496 16.114 -8.905 1.00 84.25 309 GLU A O 1
ATOM 2518 N N . SER A 1 310 ? 13.709 14.359 -8.244 1.00 86.25 310 SER A N 1
ATOM 2519 C CA . SER A 1 310 ? 13.926 14.897 -6.893 1.00 86.25 310 SER A CA 1
ATOM 2520 C C . SER A 1 310 ? 14.674 16.238 -6.885 1.00 86.25 310 SER A C 1
ATOM 2522 O O . SER A 1 310 ? 14.421 17.083 -6.029 1.00 86.25 310 SER A O 1
ATOM 2524 N N . ILE A 1 311 ? 15.556 16.475 -7.865 1.00 84.50 311 ILE A N 1
ATOM 2525 C CA . ILE A 1 311 ? 16.281 17.746 -8.018 1.00 84.50 311 ILE A CA 1
ATOM 2526 C C . ILE A 1 311 ? 15.355 18.849 -8.549 1.00 84.50 311 ILE A C 1
ATOM 2528 O O . ILE A 1 311 ? 15.568 20.023 -8.247 1.00 84.50 311 ILE A O 1
ATOM 2532 N N . ARG A 1 312 ? 14.322 18.492 -9.324 1.00 80.31 312 ARG A N 1
ATOM 2533 C CA . ARG A 1 312 ? 13.348 19.447 -9.878 1.00 80.31 312 ARG A CA 1
ATOM 2534 C C . ARG A 1 312 ? 12.366 19.979 -8.829 1.00 80.31 312 ARG A C 1
ATOM 2536 O O . ARG A 1 312 ? 11.820 21.058 -9.027 1.00 80.31 312 ARG A O 1
ATOM 2543 N N . GLY A 1 313 ? 12.223 19.290 -7.693 1.00 63.41 313 GLY A N 1
ATOM 2544 C CA . GLY A 1 313 ? 11.575 19.824 -6.489 1.00 63.41 313 GLY A CA 1
ATOM 2545 C C . GLY A 1 313 ? 10.052 19.664 -6.415 1.00 63.41 313 GLY A C 1
ATOM 2546 O O . GLY A 1 313 ? 9.407 20.422 -5.698 1.00 63.41 313 GLY A O 1
ATOM 2547 N N . GLU A 1 314 ? 9.467 18.687 -7.112 1.00 61.06 314 GLU A N 1
ATOM 2548 C CA . GLU A 1 314 ? 8.005 18.518 -7.240 1.00 61.06 314 GLU A CA 1
ATOM 2549 C C . GLU A 1 314 ? 7.344 17.663 -6.142 1.00 61.06 314 GLU A C 1
ATOM 2551 O O . GLU A 1 314 ? 6.302 17.044 -6.350 1.00 61.06 314 GLU A O 1
ATOM 2556 N N . GLU A 1 315 ? 7.925 17.591 -4.948 1.00 63.88 315 GLU A N 1
ATOM 2557 C CA . GLU A 1 315 ? 7.340 16.783 -3.877 1.00 63.88 315 GLU A CA 1
ATOM 2558 C C . GLU A 1 315 ? 6.319 17.590 -3.079 1.00 63.88 315 GLU A C 1
ATOM 2560 O O . GLU A 1 315 ? 6.655 18.317 -2.144 1.00 63.88 315 GLU A O 1
ATOM 2565 N N . VAL A 1 316 ? 5.048 17.455 -3.450 1.00 62.22 316 VAL A N 1
ATOM 2566 C CA . VAL A 1 316 ? 3.951 18.149 -2.777 1.00 62.22 316 VAL A CA 1
ATOM 2567 C C . VAL A 1 316 ? 3.191 17.160 -1.901 1.00 62.22 316 VAL A C 1
ATOM 2569 O O . VAL A 1 316 ? 2.422 16.339 -2.390 1.00 62.22 316 VAL A O 1
ATOM 2572 N N . VAL A 1 317 ? 3.410 17.250 -0.588 1.00 77.31 317 VAL A N 1
ATOM 2573 C CA . VAL A 1 317 ? 2.467 16.717 0.403 1.00 77.31 317 VAL A CA 1
ATOM 2574 C C . VAL A 1 317 ? 1.488 17.829 0.737 1.00 77.31 317 VAL A C 1
ATOM 2576 O O . VAL A 1 317 ? 1.910 18.916 1.139 1.00 77.31 317 VAL A O 1
ATOM 2579 N N . ASP A 1 318 ? 0.195 17.556 0.588 1.00 78.75 318 ASP A N 1
ATOM 2580 C CA . ASP A 1 318 ? -0.833 18.466 1.072 1.00 78.75 318 ASP A CA 1
ATOM 2581 C C . ASP A 1 318 ? -0.848 18.429 2.605 1.00 78.75 318 ASP A C 1
ATOM 2583 O O . ASP A 1 318 ? -1.199 17.424 3.220 1.00 78.75 318 ASP A O 1
ATOM 2587 N N . SER A 1 319 ? -0.434 19.524 3.242 1.00 77.25 319 SER A N 1
ATOM 2588 C CA . SER A 1 319 ? -0.446 19.628 4.701 1.00 77.25 319 SER A CA 1
ATOM 2589 C C . SER A 1 319 ? -1.865 19.691 5.277 1.00 77.25 319 SER A C 1
ATOM 2591 O O . SER A 1 319 ? -2.040 19.424 6.467 1.00 77.25 319 SER A O 1
ATOM 2593 N N . GLN A 1 320 ? -2.877 20.009 4.462 1.00 79.81 320 GLN A N 1
ATOM 2594 C CA . GLN A 1 320 ? -4.285 19.985 4.865 1.00 79.81 320 GLN A CA 1
ATOM 2595 C C . GLN A 1 320 ? -4.879 18.577 4.809 1.00 79.81 320 GLN A C 1
ATOM 2597 O O . GLN A 1 320 ? -5.763 18.267 5.606 1.00 79.81 320 GLN A O 1
ATOM 2602 N N . ASP A 1 321 ? -4.367 17.719 3.926 1.00 83.69 321 ASP A N 1
ATOM 2603 C CA . ASP A 1 321 ? -4.808 16.333 3.784 1.00 83.69 321 ASP A CA 1
ATOM 2604 C C . ASP A 1 321 ? -3.624 15.384 3.584 1.00 83.69 321 ASP A C 1
ATOM 2606 O O . ASP A 1 321 ? -3.431 14.773 2.529 1.00 83.69 321 ASP A O 1
ATOM 2610 N N . VAL A 1 322 ? -2.827 15.234 4.644 1.00 84.38 322 VAL A N 1
ATOM 2611 C CA . VAL A 1 322 ? -1.649 14.356 4.630 1.00 84.38 322 VAL A CA 1
ATOM 2612 C C . VAL A 1 322 ? -2.020 12.902 4.325 1.00 84.38 322 VAL A C 1
ATOM 2614 O O . VAL A 1 322 ? -1.207 12.185 3.743 1.00 84.38 322 VAL A O 1
ATOM 2617 N N . PHE A 1 323 ? -3.248 12.478 4.651 1.00 85.81 323 PHE A N 1
ATOM 2618 C CA . PHE A 1 323 ? -3.740 11.108 4.464 1.00 85.81 323 PHE A CA 1
ATOM 2619 C C . PHE A 1 323 ? -4.001 10.740 3.002 1.00 85.81 323 PHE A C 1
ATOM 2621 O O . PHE A 1 323 ? -4.119 9.555 2.688 1.00 85.81 323 PHE A O 1
ATOM 2628 N N . SER A 1 324 ? -4.055 11.728 2.107 1.00 82.06 324 SER A N 1
ATOM 2629 C CA . SER A 1 324 ? -4.152 11.498 0.663 1.00 82.06 324 SER A CA 1
ATOM 2630 C C . SER A 1 324 ? -2.806 11.130 0.020 1.00 82.06 324 SER A C 1
ATOM 2632 O O . SER A 1 324 ? -2.774 10.695 -1.133 1.00 82.06 324 SER A O 1
ATOM 2634 N N . SER A 1 325 ? -1.700 11.232 0.770 1.00 83.81 325 SER A N 1
ATOM 2635 C CA . SER A 1 325 ? -0.349 10.891 0.313 1.00 83.81 325 SER A CA 1
ATOM 2636 C C . SER A 1 325 ? -0.216 9.408 -0.026 1.00 83.81 325 SER A C 1
ATOM 2638 O O . SER A 1 325 ? -0.358 8.543 0.840 1.00 83.81 325 SER A O 1
ATOM 2640 N N . ARG A 1 326 ? 0.119 9.115 -1.286 1.00 79.25 326 ARG A N 1
ATOM 2641 C CA . ARG A 1 326 ? 0.287 7.737 -1.777 1.00 79.25 326 ARG A CA 1
ATOM 2642 C C . ARG A 1 326 ? 1.741 7.368 -2.022 1.00 79.25 326 ARG A C 1
ATOM 2644 O O . ARG A 1 326 ? 2.197 6.342 -1.533 1.00 79.25 326 ARG A O 1
ATOM 2651 N N . HIS A 1 327 ? 2.476 8.222 -2.727 1.00 85.12 327 HIS A N 1
ATOM 2652 C CA . HIS A 1 327 ? 3.824 7.904 -3.191 1.00 85.12 327 HIS A CA 1
ATOM 2653 C C . HIS A 1 327 ? 4.889 8.471 -2.245 1.00 85.12 327 HIS A C 1
ATOM 2655 O O . HIS A 1 327 ? 4.800 9.646 -1.889 1.00 85.12 327 HIS A O 1
ATOM 2661 N N . PRO A 1 328 ? 5.916 7.686 -1.866 1.00 89.81 328 PRO A N 1
ATOM 2662 C CA . PRO A 1 328 ? 7.099 8.235 -1.218 1.00 89.81 328 PRO A CA 1
ATOM 2663 C C . PRO A 1 328 ? 7.792 9.274 -2.102 1.00 89.81 328 PRO A C 1
ATOM 2665 O O . PRO A 1 328 ? 7.612 9.309 -3.322 1.00 89.81 328 PRO A O 1
ATOM 2668 N N . SER A 1 329 ? 8.663 10.059 -1.477 1.00 90.50 329 SER A N 1
ATOM 2669 C CA . SER A 1 329 ? 9.511 11.037 -2.141 1.00 90.50 329 SER A CA 1
ATOM 2670 C C . SER A 1 329 ? 10.316 10.412 -3.285 1.00 90.50 329 SER A C 1
ATOM 2672 O O . SER A 1 329 ? 10.751 9.255 -3.213 1.00 90.50 329 SER A O 1
ATOM 2674 N N . TYR A 1 330 ? 10.565 11.172 -4.351 1.00 90.44 330 TYR A N 1
ATOM 2675 C CA . TYR A 1 330 ? 11.363 10.687 -5.474 1.00 90.44 330 TYR A CA 1
ATOM 2676 C C . TYR A 1 330 ? 12.771 10.299 -5.012 1.00 90.44 330 TYR A C 1
ATOM 2678 O O . TYR A 1 330 ? 13.305 9.259 -5.408 1.00 90.44 330 TYR A O 1
ATOM 2686 N N . LEU A 1 331 ? 13.355 11.075 -4.094 1.00 91.06 331 LEU A N 1
ATOM 2687 C CA . LEU A 1 331 ? 14.659 10.746 -3.525 1.00 91.06 331 LEU A CA 1
ATOM 2688 C C . LEU A 1 331 ? 14.625 9.429 -2.730 1.00 91.06 331 LEU A C 1
ATOM 2690 O O . LEU A 1 331 ? 15.542 8.614 -2.852 1.00 91.06 331 LEU A O 1
ATOM 2694 N N . LYS A 1 332 ? 13.562 9.182 -1.951 1.00 92.25 332 LYS A N 1
ATOM 2695 C CA . LYS A 1 332 ? 13.364 7.930 -1.209 1.00 92.25 332 LYS A CA 1
ATOM 2696 C C . LYS A 1 332 ? 13.301 6.738 -2.156 1.00 92.25 332 LYS A C 1
ATOM 2698 O O . LYS A 1 332 ? 14.063 5.786 -1.971 1.00 92.25 332 LYS A O 1
ATOM 2703 N N . ARG A 1 333 ? 12.461 6.820 -3.192 1.00 91.06 333 ARG A N 1
ATOM 2704 C CA . ARG A 1 333 ? 12.314 5.776 -4.219 1.00 91.06 333 ARG A CA 1
ATOM 2705 C C . ARG A 1 333 ? 13.645 5.510 -4.927 1.00 91.06 333 ARG A C 1
ATOM 2707 O O . ARG A 1 333 ? 14.064 4.360 -5.036 1.00 91.06 333 ARG A O 1
ATOM 2714 N N . SER A 1 334 ? 14.381 6.560 -5.305 1.00 91.25 334 SER A N 1
ATOM 2715 C CA . SER A 1 334 ? 15.709 6.436 -5.927 1.00 91.25 334 SER A CA 1
ATOM 2716 C C . SER A 1 334 ? 16.725 5.704 -5.039 1.00 91.25 334 SER A C 1
ATOM 2718 O O . SER A 1 334 ? 17.404 4.782 -5.497 1.00 91.25 334 SER A O 1
ATOM 2720 N N . ILE A 1 335 ? 16.826 6.075 -3.757 1.00 90.25 335 ILE A N 1
ATOM 2721 C CA . ILE A 1 335 ? 17.757 5.438 -2.810 1.00 90.25 335 ILE A CA 1
ATOM 2722 C C . ILE A 1 335 ? 17.406 3.962 -2.612 1.00 90.25 335 ILE A C 1
ATOM 2724 O O . ILE A 1 335 ? 18.302 3.117 -2.612 1.00 90.25 335 ILE A O 1
ATOM 2728 N N . MET A 1 336 ? 16.117 3.644 -2.467 1.00 89.38 336 MET A N 1
ATOM 2729 C CA . MET A 1 336 ? 15.652 2.266 -2.298 1.00 89.38 336 MET A CA 1
ATOM 2730 C C . MET A 1 336 ? 16.008 1.400 -3.509 1.00 89.38 336 MET A C 1
ATOM 2732 O O . MET A 1 336 ? 16.593 0.329 -3.343 1.00 89.38 336 MET A O 1
ATOM 2736 N N . LEU A 1 337 ? 15.742 1.888 -4.723 1.00 89.06 337 LEU A N 1
ATOM 2737 C CA . LEU A 1 337 ? 16.082 1.180 -5.959 1.00 89.06 337 LEU A CA 1
ATOM 2738 C C . LEU A 1 337 ? 17.598 1.013 -6.143 1.00 89.06 337 LEU A C 1
ATOM 2740 O O . LEU A 1 337 ? 18.060 -0.064 -6.523 1.00 89.06 337 LEU A O 1
ATOM 2744 N N . ASN A 1 338 ? 18.392 2.035 -5.810 1.00 84.19 338 ASN A N 1
ATOM 2745 C CA . ASN A 1 338 ? 19.853 1.943 -5.849 1.00 84.19 338 ASN A CA 1
ATOM 2746 C C . ASN A 1 338 ? 20.402 0.908 -4.855 1.00 84.19 338 ASN A C 1
ATOM 2748 O O . ASN A 1 338 ? 21.334 0.177 -5.190 1.00 84.19 338 ASN A O 1
ATOM 2752 N N . ALA A 1 339 ? 19.827 0.806 -3.653 1.00 81.44 339 ALA A N 1
ATOM 2753 C CA . ALA A 1 339 ? 20.228 -0.206 -2.678 1.00 81.44 339 ALA A CA 1
ATOM 2754 C C . ALA A 1 339 ? 19.963 -1.629 -3.199 1.00 81.44 339 ALA A C 1
ATOM 2756 O O . ALA A 1 339 ? 20.837 -2.491 -3.098 1.00 81.44 339 ALA A O 1
ATOM 2757 N N . VAL A 1 340 ? 18.797 -1.858 -3.815 1.00 76.88 340 VAL A N 1
ATOM 2758 C CA . VAL A 1 340 ? 18.449 -3.141 -4.453 1.00 76.88 340 VAL A CA 1
ATOM 2759 C C . VAL A 1 340 ? 19.440 -3.484 -5.567 1.00 76.88 340 VAL A C 1
ATOM 2761 O O . VAL A 1 340 ? 19.977 -4.594 -5.592 1.00 76.88 340 VAL A O 1
ATOM 2764 N N . TYR A 1 341 ? 19.746 -2.520 -6.441 1.00 76.62 341 TYR A N 1
ATOM 2765 C CA . TYR A 1 341 ? 20.730 -2.693 -7.509 1.00 76.62 341 TYR A CA 1
ATOM 2766 C C . TYR A 1 341 ? 22.107 -3.090 -6.952 1.00 76.62 341 TYR A C 1
ATOM 2768 O O . TYR A 1 341 ? 22.655 -4.122 -7.340 1.00 76.62 341 TYR A O 1
ATOM 2776 N N . LEU A 1 342 ? 22.646 -2.346 -5.982 1.00 70.81 342 LEU A N 1
ATOM 2777 C CA . LEU A 1 342 ? 23.970 -2.625 -5.412 1.00 70.81 342 LEU A CA 1
ATOM 2778 C C . LEU A 1 342 ? 24.048 -4.016 -4.764 1.00 70.81 342 LEU A C 1
ATOM 2780 O O . LEU A 1 342 ? 24.988 -4.766 -5.034 1.00 70.81 342 LEU A O 1
ATOM 2784 N N . LEU A 1 343 ? 23.041 -4.400 -3.973 1.00 65.75 343 LEU A N 1
ATOM 2785 C CA . LEU A 1 343 ? 22.991 -5.715 -3.321 1.00 65.75 343 LEU A CA 1
ATOM 2786 C C . LEU A 1 343 ? 22.932 -6.872 -4.332 1.00 65.75 343 LEU A C 1
ATOM 2788 O O . LEU A 1 343 ? 23.550 -7.918 -4.118 1.00 65.75 343 LEU A O 1
ATOM 2792 N N . SER A 1 344 ? 22.237 -6.678 -5.453 1.00 65.75 344 SER A N 1
ATOM 2793 C CA . SER A 1 344 ? 22.153 -7.677 -6.525 1.00 65.75 344 SER A CA 1
ATOM 2794 C C . SER A 1 344 ? 23.450 -7.829 -7.332 1.00 65.75 344 SER A C 1
ATOM 2796 O O . SER A 1 344 ? 23.718 -8.904 -7.856 1.00 65.75 344 SER A O 1
ATOM 2798 N N . THR A 1 345 ? 24.289 -6.786 -7.392 1.00 63.91 345 THR A N 1
ATOM 2799 C CA . THR A 1 345 ? 25.581 -6.824 -8.107 1.00 63.91 345 THR A CA 1
ATOM 2800 C C . THR A 1 345 ? 26.743 -7.372 -7.281 1.00 63.91 345 THR A C 1
ATOM 2802 O O . THR A 1 345 ? 27.725 -7.818 -7.854 1.00 63.91 345 THR A O 1
ATOM 2805 N N . ILE A 1 346 ? 26.652 -7.344 -5.947 1.00 57.78 346 ILE A N 1
ATOM 2806 C CA . ILE A 1 346 ? 27.683 -7.897 -5.044 1.00 57.78 346 ILE A CA 1
ATOM 2807 C C . ILE A 1 346 ? 27.528 -9.423 -4.885 1.00 57.78 346 ILE A C 1
ATOM 2809 O O . ILE A 1 346 ? 28.457 -10.107 -4.463 1.00 57.78 346 ILE A O 1
ATOM 2813 N N . SER A 1 347 ? 26.344 -9.954 -5.200 1.00 46.38 347 SER A N 1
ATOM 2814 C CA . SER A 1 347 ? 25.995 -11.375 -5.076 1.00 46.38 347 SER A CA 1
ATOM 2815 C C . SER A 1 347 ? 26.119 -12.176 -6.382 1.00 46.38 347 SER A C 1
ATOM 2817 O O . SER A 1 347 ? 25.928 -13.393 -6.349 1.00 46.38 347 SER A O 1
ATOM 2819 N N . ALA A 1 348 ? 26.443 -11.509 -7.494 1.00 44.62 348 ALA A N 1
ATOM 2820 C CA . ALA A 1 348 ? 26.772 -12.098 -8.795 1.00 44.62 348 ALA A CA 1
ATOM 2821 C C . ALA A 1 348 ? 28.292 -12.126 -8.990 1.00 44.62 348 ALA A C 1
ATOM 2823 O O . ALA A 1 348 ? 28.779 -13.101 -9.607 1.00 44.62 348 ALA A O 1
#

Radius of gyration: 21.25 Å; chains: 1; bounding box: 49×44×64 Å

pLDDT: mean 71.95, std 22.29, range [23.78, 97.19]

Secondary structure (DSSP, 8-state):
--HHHHHHHHHHHHHHHHHHHTTTT---HHHHHHHHHIIIII---S-SSTTTT-S--HHHHHHHHHHHHHHHHHHHHHHHHT--HHHHHHHHHHHHHHHHHHHHHHHHHTT------PPPPTHHHHHHHHHHHHHHHTT----TT------S--TT--SSS-----HHHHHHHTTT-HHHHHHHHHHHHHHHHTTHHHHHHHHHHHHHHHHTT--BHHHHGGG---HHHHHHHH-HHHHHHHHHHHHSPTT---SS---GGGG---BHHHHHHHHHHHHHHHHHHHHHHHHHHS-HHHHHHHHHHHHHHHHHT-----SS-GGG--SPPHHHHHHHHHHHHHHHHH--

Foldseek 3Di:
DCPVVQLVVVLVLVVVLLVVLLVQAELAVVVLLVQLLCCLPVVPPDDDCLVSLVDPDVNSVLRSVLSVLLSLLNSQLVLLLVDDSVVLVVLLVVLVVVQVVLSVCVSVVVPPPPPDPDDDDPLQVVVVVLVCVLCVLSVTDNDPPDGQDDDDDDVPDPDGDDPPDPCVVVCVVVVNPSLLVLLVVQLVVNCVSRPVSSVVSSLVSSLVSSVVVWAWLVVRLVSRPDPLLSVCLCFLVSLVVLLCVLAHDVPDADPDHADSVLSNHTTSSSSSLSSVLSSLSSSSLSSSLSSCVSPVVSLLVLLVVLVVVLVVPPDDQDSVCNSVDRYHRSNVSSVSSVVSSVVVVVVD

Sequence (348 aa):
MKFKRILLTILLVFFAFILKAEREYAIDFAMVFHDAISEIFDGVSEGGNATRFSTIIPRQAVEKSFYLEEKRYIKSIMQLSGFNKQELLECFNEAKQEESAFIENVTREGSLPLNLELPLGDDKVIEKEIFQSIANEYGLIPYVDILPFCGFDFFSSFNKFIILIDMRQFVEQLYGNIPVYKAFVRHELEHYLHKDFLCAAFINIVLEHVDQRQGSMRIAAPRISDVEIRSYLLNPLLALNKFSSLFLAPGQQFPTPLSAENFNIETVEGGIKLIFMFLVITKECRADILACYKNLNDGRAMALFHFQESIRGEEVVDSQDVFSSRHPSYLKRSIMLNAVYLLSTISA